Protein AF-A0A0G4M1D8-F1 (afdb_monomer_lite)

pLDDT: mean 88.9, std 5.69, range [51.88, 96.25]

Secondary structure (DSSP, 8-state):
-PPPHHHHHHHHHHHHHHHHHHHHHHHHHHHTT------HHHHHHHHHHHHHHHHHHHHHHHHHHHHS-SEEEEE-HHHHHHHHTT-HHHHHHHHHTT-SEEEEE-HHHHHHHHHHIIIIIHHHHHHHHHHHHHHHHHHT-PPTT--SHHHHHHHHHTS-S--GGG--HHHHHHHHHHHHHHHHHHHTTTHHHHHHHHHHH--SHHHHHHHHHHHHHHHHHHH-

Foldseek 3Di:
DDDDLLVVLLVLLLVLQLVLVLVLQVVVCVVVVHPRADQCLVSVLSNVCSNVQSNVLLVLLVVLCVVQPQWDWDFDPVLVVCVVVVVVVVNVVCVVVVNGTDTDGDPVSLVVSLVCCLPVVLLVSLLCCLLSSLQQCQQQPDDPPCRHRVSSVCCVVVVSRGHNVRGPSVVSVVRSVVCSVVVSVVCVVQVSVLSSCLSNPPNDSSVSSVSVSVSVSVVSNVVD

Organism: Verticillium longisporum (NCBI:txid100787)

Radius of gyration: 23.29 Å; chains: 1; bounding box: 62×37×66 Å

InterPro domains:
  IPR007248 Mpv17/PMP22 [PF04117] (168-224)
  IPR007248 Mpv17/PMP22 [PTHR11266] (7-224)

Structure (mmCIF, N/CA/C/O backbone):
data_AF-A0A0G4M1D8-F1
#
_entry.id   AF-A0A0G4M1D8-F1
#
loop_
_atom_site.group_PDB
_atom_site.id
_atom_site.type_symbol
_atom_site.label_atom_id
_atom_site.label_alt_id
_atom_site.label_comp_id
_atom_site.label_asym_id
_atom_site.label_entity_id
_atom_site.label_seq_id
_atom_site.pdbx_PDB_ins_code
_atom_site.Cartn_x
_atom_site.Cartn_y
_atom_site.Cartn_z
_atom_site.occupancy
_atom_site.B_iso_or_equiv
_atom_site.auth_seq_id
_atom_site.auth_comp_id
_atom_site.auth_asym_id
_atom_site.auth_atom_id
_atom_site.pdbx_PDB_model_num
ATOM 1 N N . MET A 1 1 ? 24.764 -6.974 8.926 1.00 51.88 1 MET A N 1
ATOM 2 C CA . MET A 1 1 ? 24.036 -7.616 7.808 1.00 51.88 1 MET A CA 1
ATOM 3 C C . MET A 1 1 ? 22.912 -6.687 7.388 1.00 51.88 1 MET A C 1
ATOM 5 O O . MET A 1 1 ? 22.208 -6.201 8.264 1.00 51.88 1 MET A O 1
ATOM 9 N N . SER A 1 2 ? 22.781 -6.375 6.099 1.00 78.19 2 SER A N 1
ATOM 10 C CA . SER A 1 2 ? 21.626 -5.629 5.587 1.00 78.19 2 SER A CA 1
ATOM 11 C C . SER A 1 2 ? 20.371 -6.504 5.659 1.00 78.19 2 SER A C 1
ATOM 13 O O . SER A 1 2 ? 20.437 -7.711 5.435 1.00 78.19 2 SER A O 1
ATOM 15 N N . LEU A 1 3 ? 19.230 -5.908 6.012 1.00 84.38 3 LEU A N 1
ATOM 16 C CA . LEU A 1 3 ? 17.946 -6.613 6.010 1.00 84.38 3 LEU A CA 1
ATOM 17 C C . LEU A 1 3 ? 17.541 -6.985 4.571 1.00 84.38 3 LEU A C 1
ATOM 19 O O . LEU A 1 3 ? 17.855 -6.228 3.647 1.00 84.38 3 LEU A O 1
ATOM 23 N N . PRO A 1 4 ? 16.794 -8.088 4.364 1.00 92.12 4 PRO A N 1
ATOM 24 C CA . PRO A 1 4 ? 16.202 -8.389 3.065 1.00 92.12 4 PRO A CA 1
ATOM 25 C C . PRO A 1 4 ? 15.335 -7.216 2.567 1.00 92.12 4 PRO A C 1
ATOM 27 O O . PRO A 1 4 ? 14.608 -6.624 3.374 1.00 92.12 4 PRO A O 1
ATOM 30 N N . PRO A 1 5 ? 15.340 -6.886 1.260 1.00 91.00 5 PRO A N 1
ATOM 31 C CA . PRO A 1 5 ? 14.607 -5.731 0.735 1.00 91.00 5 PRO A CA 1
ATOM 32 C C . PRO A 1 5 ? 13.115 -5.731 1.084 1.00 91.00 5 PRO A C 1
ATOM 34 O O . PRO A 1 5 ? 12.587 -4.702 1.494 1.00 91.00 5 PRO A O 1
ATOM 37 N N . ILE A 1 6 ? 12.454 -6.890 1.011 1.00 92.50 6 ILE A N 1
ATOM 38 C CA . ILE A 1 6 ? 11.035 -7.042 1.362 1.00 92.50 6 ILE A CA 1
ATOM 39 C C . ILE A 1 6 ? 10.749 -6.691 2.832 1.00 92.50 6 ILE A C 1
ATOM 41 O O . ILE A 1 6 ? 9.742 -6.053 3.134 1.00 92.50 6 ILE A O 1
ATOM 45 N N . VAL A 1 7 ? 11.666 -7.031 3.746 1.00 93.00 7 VAL A N 1
ATOM 46 C CA . VAL A 1 7 ? 11.557 -6.696 5.175 1.00 93.00 7 VAL A CA 1
ATOM 47 C C . VAL A 1 7 ? 11.758 -5.198 5.374 1.00 93.00 7 VAL A C 1
ATOM 49 O O . VAL A 1 7 ? 10.972 -4.564 6.072 1.00 93.00 7 VAL A O 1
ATOM 52 N N . SER A 1 8 ? 12.766 -4.610 4.722 1.00 92.19 8 SER A N 1
ATOM 53 C CA . SER A 1 8 ? 13.031 -3.170 4.814 1.00 92.19 8 SER A CA 1
ATOM 54 C C . SER A 1 8 ? 11.845 -2.339 4.319 1.00 92.19 8 SER A C 1
ATOM 56 O O . SER A 1 8 ? 11.401 -1.430 5.016 1.00 92.19 8 SER A O 1
ATOM 58 N N . VAL A 1 9 ? 11.279 -2.697 3.164 1.00 92.06 9 VAL A N 1
ATOM 59 C CA . VAL A 1 9 ? 10.102 -2.032 2.587 1.00 92.06 9 VAL A CA 1
ATOM 60 C C . VAL A 1 9 ? 8.880 -2.190 3.491 1.00 92.06 9 VAL A C 1
ATOM 62 O O . VAL A 1 9 ? 8.149 -1.227 3.697 1.00 92.06 9 VAL A O 1
ATOM 65 N N . THR A 1 10 ? 8.680 -3.370 4.083 1.00 94.44 10 THR A N 1
ATOM 66 C CA . THR A 1 10 ? 7.569 -3.599 5.020 1.00 94.44 10 THR A CA 1
ATOM 67 C C . THR A 1 10 ? 7.706 -2.734 6.272 1.00 94.44 10 THR A C 1
ATOM 69 O O . THR A 1 10 ? 6.740 -2.094 6.677 1.00 94.44 10 THR A O 1
ATOM 72 N N . LEU A 1 11 ? 8.906 -2.637 6.855 1.00 94.25 11 LEU A N 1
ATOM 73 C CA . LEU A 1 11 ? 9.159 -1.773 8.014 1.00 94.25 11 LEU A CA 1
ATOM 74 C C . LEU A 1 11 ? 8.951 -0.288 7.683 1.00 94.25 11 LEU A C 1
ATOM 76 O O . LEU A 1 11 ? 8.317 0.428 8.456 1.00 94.25 11 LEU A O 1
ATOM 80 N N . GLN A 1 12 ? 9.432 0.167 6.523 1.00 92.25 12 GLN A N 1
ATOM 81 C CA . GLN A 1 12 ? 9.184 1.531 6.042 1.00 92.25 12 GLN A CA 1
ATOM 82 C C . GLN A 1 12 ? 7.684 1.792 5.865 1.00 92.25 12 GLN A C 1
ATOM 84 O O . GLN A 1 12 ? 7.179 2.821 6.314 1.00 92.25 12 GLN A O 1
ATOM 89 N N . GLY A 1 13 ? 6.964 0.834 5.274 1.00 92.25 13 GLY A N 1
ATOM 90 C CA . GLY A 1 13 ? 5.515 0.880 5.126 1.00 92.25 13 GLY A CA 1
ATOM 91 C C . GLY A 1 13 ? 4.804 1.010 6.470 1.00 92.25 13 GLY A C 1
ATOM 92 O O . GLY A 1 13 ? 3.924 1.852 6.607 1.00 92.25 13 GLY A O 1
ATOM 93 N N . VAL A 1 14 ? 5.202 0.228 7.478 1.00 94.62 14 VAL A N 1
ATOM 94 C CA . VAL A 1 14 ? 4.620 0.281 8.831 1.00 94.62 14 VAL A CA 1
ATOM 95 C C . VAL A 1 14 ? 4.768 1.668 9.449 1.00 94.62 14 VAL A C 1
ATOM 97 O O . VAL A 1 14 ? 3.784 2.221 9.938 1.00 94.62 14 VAL A O 1
ATOM 100 N N . VAL A 1 15 ? 5.969 2.253 9.392 1.00 93.62 15 VAL A N 1
ATOM 101 C CA . VAL A 1 15 ? 6.220 3.604 9.921 1.00 93.62 15 VAL A CA 1
ATOM 102 C C . VAL A 1 15 ? 5.355 4.632 9.195 1.00 93.62 15 VAL A C 1
ATOM 104 O O . VAL A 1 15 ? 4.702 5.463 9.832 1.00 93.62 15 VAL A O 1
ATOM 107 N N . LEU A 1 16 ? 5.307 4.550 7.865 1.00 91.25 16 LEU A N 1
ATOM 108 C CA . LEU A 1 16 ? 4.528 5.462 7.038 1.00 91.25 16 LEU A CA 1
ATOM 109 C C . LEU A 1 16 ? 3.023 5.344 7.313 1.00 91.25 16 LEU A C 1
ATOM 111 O O . LEU A 1 16 ? 2.340 6.354 7.455 1.00 91.25 16 LEU A O 1
ATOM 115 N N . SER A 1 17 ? 2.517 4.119 7.439 1.00 91.12 17 SER A N 1
ATOM 116 C CA . SER A 1 17 ? 1.111 3.832 7.714 1.00 91.12 17 SER A CA 1
ATOM 117 C C . SER A 1 17 ? 0.684 4.321 9.097 1.00 91.12 17 SER A C 1
ATOM 119 O O . SER A 1 17 ? -0.332 5.006 9.218 1.00 91.12 17 SER A O 1
ATOM 121 N N . ALA A 1 18 ? 1.491 4.055 10.129 1.00 92.12 18 ALA A N 1
ATOM 122 C CA . ALA A 1 18 ? 1.234 4.541 11.481 1.00 92.12 18 ALA A CA 1
ATOM 123 C C . ALA A 1 18 ? 1.202 6.077 11.520 1.00 92.12 18 ALA A C 1
ATOM 125 O O . ALA A 1 18 ? 0.262 6.669 12.049 1.00 92.12 18 ALA A O 1
ATOM 126 N N . THR A 1 19 ? 2.184 6.722 10.884 1.00 91.31 19 THR A N 1
ATOM 127 C CA . THR A 1 19 ? 2.271 8.188 10.809 1.00 91.31 19 THR A CA 1
ATOM 128 C C . THR A 1 19 ? 1.081 8.773 10.051 1.00 91.31 19 THR A C 1
ATOM 130 O O . THR A 1 19 ? 0.449 9.717 10.516 1.00 91.31 19 THR A O 1
ATOM 133 N N . SER A 1 20 ? 0.721 8.176 8.913 1.00 88.88 20 SER A N 1
ATOM 134 C CA . SER A 1 20 ? -0.434 8.585 8.112 1.00 88.88 20 SER A CA 1
ATOM 135 C C . SER A 1 20 ? -1.741 8.485 8.888 1.00 88.88 20 SER A C 1
ATOM 137 O O . SER A 1 20 ? -2.587 9.367 8.757 1.00 88.88 20 SER A O 1
ATOM 139 N N . ASN A 1 21 ? -1.925 7.430 9.684 1.00 90.50 21 ASN A N 1
ATOM 140 C CA . ASN A 1 21 ? -3.139 7.273 10.471 1.00 90.50 21 ASN A CA 1
ATOM 141 C C . ASN A 1 21 ? -3.222 8.323 11.590 1.00 90.50 21 ASN A C 1
ATOM 143 O O . ASN A 1 21 ? -4.270 8.941 11.760 1.00 90.50 21 ASN A O 1
ATOM 147 N N . LEU A 1 22 ? -2.116 8.587 12.293 1.00 91.31 22 LEU A N 1
ATOM 148 C CA . LEU A 1 22 ? -2.053 9.640 13.313 1.00 91.31 22 LEU A CA 1
ATOM 149 C C . LEU A 1 22 ? -2.349 11.026 12.721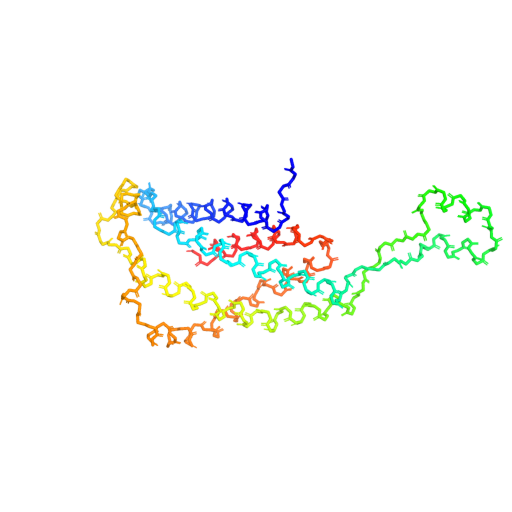 1.00 91.31 22 LEU A C 1
ATOM 151 O O . LEU A 1 22 ? -3.110 11.794 13.308 1.00 91.31 22 LEU A O 1
ATOM 155 N N . LEU A 1 23 ? -1.810 11.326 11.535 1.00 89.88 23 LEU A N 1
ATOM 156 C CA . LEU A 1 23 ? -2.115 12.562 10.811 1.00 89.88 23 LEU A CA 1
ATOM 157 C C . LEU A 1 23 ? -3.598 12.651 10.432 1.00 89.88 23 LEU A C 1
ATOM 159 O O . LEU A 1 23 ? -4.205 13.702 10.617 1.00 89.88 23 LEU A O 1
ATOM 163 N N . ALA A 1 24 ? -4.204 11.561 9.954 1.00 87.19 24 ALA A N 1
ATOM 164 C CA . ALA A 1 24 ? -5.630 11.533 9.632 1.00 87.19 24 ALA A CA 1
ATOM 165 C C . ALA A 1 24 ? -6.506 11.790 10.874 1.00 87.19 24 ALA A C 1
ATOM 167 O O . ALA A 1 24 ? -7.458 12.570 10.807 1.00 87.19 24 ALA A O 1
ATOM 168 N N . GLN A 1 25 ? -6.156 11.209 12.027 1.00 89.31 25 GLN A N 1
ATOM 169 C CA . GLN A 1 25 ? -6.846 11.475 13.296 1.00 89.31 25 GLN A CA 1
ATOM 170 C C . GLN A 1 25 ? -6.699 12.938 13.741 1.00 89.31 25 GLN A C 1
ATOM 172 O O . GLN A 1 25 ? -7.674 13.552 14.180 1.00 89.31 25 GLN A O 1
ATOM 177 N N . ALA A 1 26 ? -5.503 13.517 13.593 1.00 89.44 26 ALA A N 1
ATOM 178 C CA . ALA A 1 26 ? -5.243 14.918 13.921 1.00 89.44 26 ALA A CA 1
ATOM 179 C C . ALA A 1 26 ? -6.044 15.872 13.025 1.00 89.44 26 ALA A C 1
ATOM 181 O O . ALA A 1 26 ? -6.699 16.784 13.527 1.00 89.44 26 ALA A O 1
ATOM 182 N N . LEU A 1 27 ? -6.057 15.624 11.712 1.00 87.00 27 LEU A N 1
ATOM 183 C CA . LEU A 1 27 ? -6.835 16.407 10.750 1.00 87.00 27 LEU A CA 1
ATOM 184 C C . LEU A 1 27 ? -8.339 16.311 11.015 1.00 87.00 27 LEU A C 1
ATOM 186 O O . LEU A 1 27 ? -9.028 17.324 10.959 1.00 87.00 27 LEU A O 1
ATOM 190 N N . THR A 1 28 ? -8.841 15.119 11.339 1.00 86.69 28 THR A N 1
ATOM 191 C CA . THR A 1 28 ? -10.257 14.923 11.686 1.00 86.69 28 THR A CA 1
ATOM 192 C C . THR A 1 28 ? -10.616 15.690 12.957 1.00 86.69 28 THR A C 1
ATOM 194 O O . THR A 1 28 ? -11.617 16.394 12.983 1.00 86.69 28 THR A O 1
ATOM 197 N N . SER A 1 29 ? -9.766 15.630 13.987 1.00 88.69 29 SER A N 1
ATOM 198 C CA . SER A 1 29 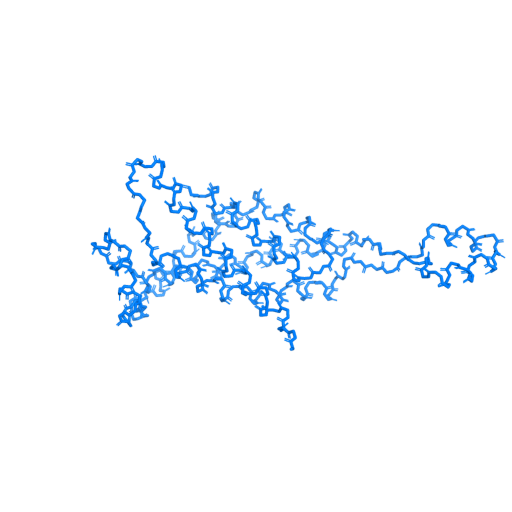? -9.982 16.368 15.242 1.00 88.69 29 SER A CA 1
ATOM 199 C C . SER A 1 29 ? -10.001 17.882 15.017 1.00 88.69 29 SER A C 1
ATOM 201 O O . SER A 1 29 ? -10.845 18.573 15.578 1.00 88.69 29 SER A O 1
ATOM 203 N N . PHE A 1 30 ? -9.112 18.380 14.150 1.00 88.38 30 PHE A N 1
ATOM 204 C CA . PHE A 1 30 ? -9.065 19.789 13.762 1.00 88.38 30 PHE A CA 1
ATOM 205 C C . PHE A 1 30 ? -10.304 20.230 12.971 1.00 88.38 30 PHE A C 1
ATOM 207 O O . PHE A 1 30 ? -10.818 21.313 13.210 1.00 88.38 30 PHE A O 1
ATOM 214 N N . ARG A 1 31 ? -10.801 19.404 12.040 1.00 88.69 31 ARG A N 1
ATOM 215 C CA . ARG A 1 31 ? -12.012 19.711 11.254 1.00 88.69 31 ARG A CA 1
ATOM 216 C C . ARG A 1 31 ? -13.291 19.689 12.094 1.00 88.69 31 ARG A C 1
ATOM 218 O O . ARG A 1 31 ? -14.209 20.446 11.801 1.00 88.69 31 ARG A O 1
ATOM 225 N N . ASP A 1 32 ? -13.344 18.822 13.100 1.00 90.06 32 ASP A N 1
ATOM 226 C CA . ASP A 1 32 ? -14.517 18.613 13.953 1.00 90.06 32 ASP A CA 1
ATOM 227 C C . ASP A 1 32 ? -14.545 19.513 15.206 1.00 90.06 32 ASP A C 1
ATOM 229 O O . ASP A 1 32 ? -15.439 19.346 16.037 1.00 90.06 32 ASP A O 1
ATOM 233 N N . ASP A 1 33 ? -13.564 20.408 15.389 1.00 87.56 33 ASP A N 1
ATOM 234 C CA . ASP A 1 33 ? -13.367 21.211 16.611 1.00 87.56 33 ASP A CA 1
ATOM 235 C C . ASP A 1 33 ? -13.360 20.366 17.905 1.00 87.56 33 ASP A C 1
ATOM 237 O O . ASP A 1 33 ? -13.834 20.776 18.969 1.00 87.56 33 ASP A O 1
ATOM 241 N N . LYS A 1 34 ? -12.811 19.147 17.829 1.00 87.19 34 LYS A N 1
ATOM 242 C CA . LYS A 1 34 ? -12.713 18.215 18.963 1.00 87.19 34 LYS A CA 1
ATOM 243 C C . LYS A 1 34 ? -11.289 18.168 19.518 1.00 87.19 34 LYS A C 1
ATOM 245 O O . LYS A 1 34 ? -10.326 18.302 18.760 1.00 87.19 34 LYS A O 1
ATOM 250 N N . PRO A 1 35 ? -11.119 17.899 20.827 1.00 85.88 35 PRO A N 1
ATOM 251 C CA . PRO A 1 35 ? -9.804 17.625 21.389 1.00 85.88 35 PRO A CA 1
ATOM 252 C C . PRO A 1 35 ? -9.128 16.472 20.646 1.00 85.88 35 PRO A C 1
ATOM 254 O O . PRO A 1 35 ? -9.733 15.417 20.444 1.00 85.88 35 PRO A O 1
ATOM 257 N N . PHE A 1 36 ? -7.867 16.663 20.261 1.00 88.25 36 PHE A N 1
ATOM 258 C CA . PHE A 1 36 ? -7.088 15.599 19.641 1.00 88.25 36 PHE A CA 1
ATOM 259 C C . PHE A 1 36 ? -6.806 14.495 20.663 1.00 88.25 36 PHE A C 1
ATOM 261 O O . PHE A 1 36 ? -6.019 14.672 21.595 1.00 88.25 36 PHE A O 1
ATOM 268 N N . VAL A 1 37 ? -7.450 13.347 20.468 1.00 88.50 37 VAL A N 1
ATOM 269 C CA . VAL A 1 37 ? -7.263 12.144 21.277 1.00 88.50 37 VAL A CA 1
ATOM 270 C C . VAL A 1 37 ? -6.827 11.014 20.360 1.00 88.50 37 VAL A C 1
ATOM 272 O O . VAL A 1 37 ? -7.543 10.649 19.431 1.00 88.50 37 VAL A O 1
ATOM 275 N N . VAL A 1 38 ? -5.652 10.449 20.637 1.00 90.62 38 VAL A N 1
ATOM 276 C CA . VAL A 1 38 ? -5.125 9.323 19.864 1.00 90.62 38 VAL A CA 1
ATOM 277 C C . VAL A 1 38 ? -5.919 8.060 20.178 1.00 90.62 38 VAL A C 1
ATOM 279 O O . VAL A 1 38 ? -5.940 7.586 21.317 1.00 90.62 38 VAL A O 1
ATOM 282 N N . ASP A 1 39 ? -6.507 7.478 19.141 1.00 90.25 39 ASP A N 1
ATOM 283 C CA . ASP A 1 39 ? -7.045 6.130 19.170 1.00 90.25 39 ASP A CA 1
ATOM 284 C C . ASP A 1 39 ? -6.035 5.159 18.551 1.00 90.25 39 ASP A C 1
ATOM 286 O O . ASP A 1 39 ? -5.761 5.182 17.348 1.00 90.25 39 ASP A O 1
ATOM 290 N N . TRP A 1 40 ? -5.470 4.283 19.381 1.00 91.88 40 TRP A N 1
ATOM 291 C CA . TRP A 1 40 ? -4.495 3.294 18.933 1.00 91.88 40 TRP A CA 1
ATOM 292 C C . TRP A 1 40 ? -5.122 2.135 18.156 1.00 91.88 40 TRP A C 1
ATOM 294 O O . TRP A 1 40 ? -4.411 1.452 17.419 1.00 91.88 40 TRP A O 1
ATOM 304 N N . VAL A 1 41 ? -6.435 1.904 18.275 1.00 90.38 41 VAL A N 1
ATOM 305 C CA . VAL A 1 41 ? -7.118 0.805 17.573 1.00 90.38 41 VAL A CA 1
ATOM 306 C C . VAL A 1 41 ? -6.975 0.924 16.051 1.00 90.38 41 VAL A C 1
ATOM 308 O O . VAL A 1 41 ? -6.459 -0.019 15.444 1.00 90.38 41 VAL A O 1
ATOM 311 N N . PRO A 1 42 ? -7.356 2.044 15.401 1.00 88.88 42 PRO A N 1
ATOM 312 C CA . PRO A 1 42 ? -7.139 2.210 13.968 1.00 88.88 42 PRO A CA 1
ATOM 313 C C . PRO A 1 42 ? -5.648 2.201 13.608 1.00 88.88 42 PRO A C 1
ATOM 315 O O . PRO A 1 42 ? -5.291 1.597 12.601 1.00 88.88 42 PRO A O 1
ATOM 318 N N . VAL A 1 43 ? -4.757 2.764 14.435 1.00 91.75 43 VAL A N 1
ATOM 319 C CA . VAL A 1 43 ? -3.302 2.718 14.179 1.00 91.75 43 VAL A CA 1
ATOM 320 C C . VAL A 1 43 ? -2.822 1.271 14.052 1.00 91.75 43 VAL A C 1
ATOM 322 O O . VAL A 1 43 ? -2.180 0.919 13.063 1.00 91.75 43 VAL A O 1
ATOM 325 N N . VAL A 1 44 ? -3.186 0.404 15.001 1.00 92.31 44 VAL A N 1
ATOM 326 C CA . VAL A 1 44 ? -2.829 -1.019 14.952 1.00 92.31 44 VAL A CA 1
ATOM 327 C C . VAL A 1 44 ? -3.486 -1.722 13.766 1.00 92.31 44 VAL A C 1
ATOM 329 O O . VAL A 1 44 ? -2.810 -2.490 13.087 1.00 92.31 44 VAL A O 1
ATOM 332 N N . GLN A 1 45 ? -4.752 -1.434 13.448 1.00 90.38 45 GLN A N 1
ATOM 333 C CA . GLN A 1 45 ? -5.411 -2.014 12.269 1.00 90.38 45 GLN A CA 1
ATOM 334 C C . GLN A 1 45 ? -4.645 -1.709 10.972 1.00 90.38 45 GLN A C 1
ATOM 336 O O . GLN A 1 45 ? -4.409 -2.607 10.163 1.00 90.38 45 GLN A O 1
ATOM 341 N N . PHE A 1 46 ? -4.218 -0.458 10.793 1.00 88.81 46 PHE A N 1
ATOM 342 C CA . PHE A 1 46 ? -3.440 -0.023 9.633 1.00 88.81 46 PHE A CA 1
ATOM 343 C C . PHE A 1 46 ? -2.028 -0.630 9.606 1.00 88.81 46 PHE A C 1
ATOM 345 O O . PHE A 1 46 ? -1.546 -1.007 8.534 1.00 88.81 46 PHE A O 1
ATOM 352 N N . ILE A 1 47 ? -1.386 -0.807 10.767 1.00 93.44 47 ILE A N 1
ATOM 353 C CA . ILE A 1 47 ? -0.101 -1.513 10.876 1.00 93.44 47 ILE A CA 1
ATOM 354 C C . ILE A 1 47 ? -0.249 -2.980 10.460 1.00 93.44 47 ILE A C 1
ATOM 356 O O . ILE A 1 47 ? 0.519 -3.443 9.617 1.00 93.44 47 ILE A O 1
ATOM 360 N N . ILE A 1 48 ? -1.241 -3.702 10.996 1.00 93.75 48 ILE A N 1
ATOM 361 C CA . ILE A 1 48 ? -1.490 -5.111 10.646 1.00 93.75 48 ILE A CA 1
ATOM 362 C C . ILE A 1 48 ? -1.767 -5.224 9.144 1.00 93.75 48 ILE A C 1
ATOM 364 O O . ILE A 1 48 ? -1.146 -6.047 8.471 1.00 93.75 48 ILE A O 1
ATOM 368 N N . TRP A 1 49 ? -2.640 -4.366 8.600 1.00 90.62 49 TRP A N 1
ATOM 369 C CA . TRP A 1 49 ? -2.889 -4.308 7.160 1.00 90.62 49 TRP A CA 1
ATOM 370 C C . TRP A 1 49 ? -1.592 -4.126 6.373 1.00 90.62 49 TRP A C 1
ATOM 372 O O . TRP A 1 49 ? -1.335 -4.869 5.434 1.00 90.62 49 TRP A O 1
ATOM 382 N N . THR A 1 50 ? -0.740 -3.187 6.775 1.00 92.12 50 THR A N 1
ATOM 383 C CA . THR A 1 50 ? 0.504 -2.892 6.058 1.00 92.12 50 THR A CA 1
ATOM 384 C C . THR A 1 50 ? 1.489 -4.057 6.096 1.00 92.12 50 THR A C 1
ATOM 386 O O . THR A 1 50 ? 2.095 -4.370 5.071 1.00 92.12 50 THR A O 1
ATOM 389 N N . ILE A 1 51 ? 1.617 -4.745 7.233 1.00 94.81 51 ILE A N 1
ATOM 390 C CA . ILE A 1 51 ? 2.457 -5.945 7.366 1.00 94.81 51 ILE A CA 1
ATOM 391 C C . ILE A 1 51 ? 1.966 -7.063 6.442 1.00 94.81 51 ILE A C 1
ATOM 393 O O . ILE A 1 51 ? 2.778 -7.729 5.807 1.00 94.81 51 ILE A O 1
ATOM 397 N N . VAL A 1 52 ? 0.650 -7.259 6.343 1.00 93.38 52 VAL A N 1
ATOM 398 C CA . VAL A 1 52 ? 0.053 -8.315 5.510 1.00 93.38 52 VAL A CA 1
ATOM 399 C C . VAL A 1 52 ? 0.088 -7.954 4.024 1.00 93.38 52 VAL A C 1
ATOM 401 O O . VAL A 1 52 ? 0.333 -8.816 3.185 1.00 93.38 52 VAL A O 1
ATOM 404 N N . ASN A 1 53 ? -0.140 -6.687 3.686 1.00 91.12 53 ASN A N 1
ATOM 405 C CA . ASN A 1 53 ? -0.338 -6.231 2.314 1.00 91.12 53 ASN A CA 1
ATOM 406 C C . ASN A 1 53 ? 0.962 -5.902 1.570 1.00 91.12 53 ASN A C 1
ATOM 408 O O . ASN A 1 53 ? 1.042 -6.076 0.352 1.00 91.12 53 ASN A O 1
ATOM 412 N N . THR A 1 54 ? 1.982 -5.406 2.274 1.00 92.19 54 THR A N 1
ATOM 413 C CA . THR A 1 54 ? 3.231 -4.969 1.633 1.00 92.19 54 THR A CA 1
ATOM 414 C C . THR A 1 54 ? 3.990 -6.123 0.966 1.00 92.19 54 THR A C 1
ATOM 416 O O . THR A 1 54 ? 4.397 -5.954 -0.184 1.00 92.19 54 THR A O 1
ATOM 419 N N . PRO A 1 55 ? 4.152 -7.309 1.590 1.00 93.88 55 PRO A N 1
ATOM 420 C CA . PRO A 1 55 ? 4.894 -8.403 0.968 1.00 93.88 55 PRO A CA 1
ATOM 421 C C . PRO A 1 55 ? 4.258 -8.924 -0.336 1.00 93.88 55 PRO A C 1
ATOM 423 O O . PRO A 1 55 ? 4.978 -9.003 -1.331 1.00 93.88 55 PRO A O 1
ATOM 426 N N . PRO A 1 56 ? 2.939 -9.213 -0.416 1.00 93.00 56 PRO A N 1
ATOM 427 C CA . PRO A 1 56 ? 2.303 -9.598 -1.678 1.00 93.00 56 PRO A CA 1
ATOM 428 C C . PRO A 1 56 ? 2.429 -8.532 -2.771 1.00 93.00 56 PRO A C 1
ATOM 430 O O . PRO A 1 56 ? 2.712 -8.873 -3.917 1.00 93.00 56 PRO A O 1
ATOM 433 N N . ASN A 1 57 ? 2.284 -7.246 -2.428 1.00 92.31 57 ASN A N 1
ATOM 434 C CA . ASN A 1 57 ? 2.469 -6.156 -3.391 1.00 92.31 57 ASN A CA 1
ATOM 435 C C . ASN A 1 57 ? 3.913 -6.073 -3.895 1.00 92.31 57 ASN A C 1
ATOM 437 O O . ASN A 1 57 ? 4.138 -5.903 -5.092 1.00 92.31 57 ASN A O 1
ATOM 441 N N . TYR A 1 58 ? 4.897 -6.252 -3.012 1.00 93.25 58 TYR A N 1
ATOM 442 C CA . TYR A 1 58 ? 6.302 -6.315 -3.402 1.00 93.25 58 TYR A CA 1
ATOM 443 C C . TYR A 1 58 ? 6.559 -7.463 -4.384 1.00 93.25 58 TYR A C 1
ATOM 445 O O . TYR A 1 58 ? 7.164 -7.244 -5.431 1.00 93.25 58 TYR A O 1
ATOM 453 N N . LEU A 1 59 ? 6.059 -8.665 -4.078 1.00 94.44 59 LEU A N 1
ATOM 454 C CA . LEU A 1 59 ? 6.209 -9.842 -4.937 1.00 94.44 59 LEU A CA 1
ATOM 455 C C . LEU A 1 59 ? 5.505 -9.669 -6.286 1.00 94.44 59 LEU A C 1
ATOM 457 O O . LEU A 1 59 ? 6.048 -10.066 -7.311 1.00 94.44 59 LEU A O 1
ATOM 461 N N . TRP A 1 60 ? 4.330 -9.037 -6.311 1.00 94.62 60 TRP A N 1
ATOM 462 C CA . TRP A 1 60 ? 3.635 -8.700 -7.553 1.00 94.62 60 TRP A CA 1
ATOM 463 C C . TRP A 1 60 ? 4.452 -7.732 -8.418 1.00 94.62 60 TRP A C 1
ATOM 465 O O . TRP A 1 60 ? 4.624 -7.951 -9.615 1.00 94.62 60 TRP A O 1
ATOM 475 N N . GLN A 1 61 ? 5.019 -6.688 -7.812 1.00 93.44 61 GLN A N 1
ATOM 476 C CA . GLN A 1 61 ? 5.866 -5.718 -8.509 1.00 93.44 61 GLN A CA 1
ATOM 477 C C . GLN A 1 61 ? 7.164 -6.351 -9.035 1.00 93.44 61 GLN A C 1
ATOM 479 O O . GLN A 1 61 ? 7.606 -6.013 -10.134 1.00 93.44 61 GLN A O 1
ATOM 484 N N . ASP A 1 62 ? 7.755 -7.274 -8.275 1.00 93.25 62 ASP A N 1
ATOM 485 C CA . ASP A 1 62 ? 8.939 -8.037 -8.678 1.00 93.25 62 ASP A CA 1
ATOM 486 C C . ASP A 1 62 ? 8.629 -9.016 -9.822 1.00 93.25 62 ASP A C 1
ATOM 488 O O . ASP A 1 62 ? 9.352 -9.076 -10.819 1.00 93.25 62 ASP A O 1
ATOM 492 N N . PHE A 1 63 ? 7.489 -9.706 -9.753 1.00 95.38 63 PHE A N 1
ATOM 493 C CA . PHE A 1 63 ? 6.985 -10.552 -10.835 1.00 95.38 63 PHE A CA 1
ATOM 494 C C . PHE A 1 63 ? 6.759 -9.759 -12.130 1.00 95.38 63 PHE A C 1
ATOM 496 O O . PHE A 1 63 ? 7.187 -10.180 -13.208 1.00 95.38 63 PHE A O 1
ATOM 503 N N . LEU A 1 64 ? 6.119 -8.589 -12.041 1.00 93.88 64 LEU A N 1
ATOM 504 C CA . LEU A 1 64 ? 5.915 -7.724 -13.200 1.00 93.88 64 LEU A CA 1
ATOM 505 C C . LEU A 1 64 ? 7.252 -7.285 -13.798 1.00 93.88 64 LEU A C 1
ATOM 507 O O . LEU A 1 64 ? 7.428 -7.368 -15.013 1.00 93.88 64 LEU A O 1
ATOM 511 N N . GLU A 1 65 ? 8.196 -6.834 -12.968 1.00 92.81 65 GLU A N 1
ATOM 512 C CA . GLU A 1 65 ? 9.490 -6.352 -13.453 1.00 92.81 65 GLU A CA 1
ATOM 513 C C . GLU A 1 65 ? 10.348 -7.459 -14.067 1.00 92.81 65 GLU A C 1
ATOM 515 O O . GLU A 1 65 ? 10.961 -7.228 -15.106 1.00 92.81 65 GLU A O 1
ATOM 520 N N . SER A 1 66 ? 10.351 -8.655 -13.479 1.00 91.88 66 SER A N 1
ATOM 521 C CA . SER A 1 66 ? 11.078 -9.811 -14.015 1.00 91.88 66 SER A CA 1
ATOM 522 C C . SER A 1 66 ? 10.475 -10.332 -15.322 1.00 91.88 66 SER A C 1
ATOM 524 O O . SER A 1 66 ? 11.217 -10.681 -16.239 1.00 91.88 66 SER A O 1
ATOM 526 N N . THR A 1 67 ? 9.144 -10.331 -15.451 1.00 93.69 67 THR A N 1
ATOM 527 C CA . THR A 1 67 ? 8.449 -10.815 -16.658 1.00 93.69 67 THR A CA 1
ATOM 528 C C . THR A 1 67 ? 8.520 -9.811 -17.808 1.00 93.69 67 THR A C 1
ATOM 530 O O . THR A 1 67 ? 8.683 -10.184 -18.969 1.00 93.69 67 THR A O 1
ATOM 533 N N . PHE A 1 68 ? 8.414 -8.520 -17.501 1.00 92.69 68 PHE A N 1
ATOM 534 C CA . PHE A 1 68 ? 8.386 -7.455 -18.498 1.00 92.69 68 PHE A CA 1
ATOM 535 C C . PHE A 1 68 ? 9.380 -6.352 -18.124 1.00 92.69 68 PHE A C 1
ATOM 537 O O . PHE A 1 68 ? 8.942 -5.290 -17.707 1.00 92.69 68 PHE A O 1
ATOM 544 N N . PRO A 1 69 ? 10.701 -6.510 -18.278 1.00 90.44 69 PRO A N 1
ATOM 545 C CA . PRO A 1 69 ? 11.666 -5.499 -17.836 1.00 90.44 69 PRO A CA 1
ATOM 546 C C . PRO A 1 69 ? 11.377 -4.105 -18.411 1.00 90.44 69 PRO A C 1
ATOM 548 O O . PRO A 1 69 ? 11.135 -3.965 -19.616 1.00 90.44 69 PRO A O 1
ATOM 551 N N . ALA A 1 70 ? 11.353 -3.075 -17.552 1.00 86.88 70 ALA A N 1
ATOM 552 C CA . ALA A 1 70 ? 11.107 -1.692 -17.984 1.00 86.88 70 ALA A CA 1
ATOM 553 C C . ALA A 1 70 ? 12.289 -1.157 -18.790 1.00 86.88 70 ALA A C 1
ATOM 555 O O . ALA A 1 70 ? 12.094 -0.418 -19.749 1.00 86.88 70 ALA A O 1
ATOM 556 N N . TYR A 1 71 ? 13.509 -1.537 -18.418 1.00 86.81 71 TYR A N 1
ATOM 557 C CA . TYR A 1 71 ? 14.729 -1.050 -19.044 1.00 86.81 71 TYR A CA 1
ATOM 558 C C . TYR A 1 71 ? 15.500 -2.184 -19.706 1.00 86.81 71 TYR A C 1
ATOM 560 O O . TYR A 1 71 ? 15.561 -3.298 -19.192 1.00 86.81 71 TYR A O 1
ATOM 568 N N . HIS A 1 72 ? 16.117 -1.869 -20.838 1.00 84.62 72 HIS A N 1
ATOM 569 C CA . HIS A 1 72 ? 17.089 -2.719 -21.516 1.00 84.62 72 HIS A CA 1
ATOM 570 C C . HIS A 1 72 ? 18.336 -1.893 -21.835 1.00 84.62 72 HIS A C 1
ATOM 572 O O . HIS A 1 72 ? 18.255 -0.669 -21.972 1.00 84.62 72 HIS A O 1
ATOM 578 N N . ALA A 1 73 ? 19.488 -2.553 -21.930 1.00 85.00 73 ALA A N 1
ATOM 579 C CA . ALA A 1 73 ? 20.707 -1.907 -22.394 1.00 85.00 73 ALA A CA 1
ATOM 580 C C . ALA A 1 73 ? 20.589 -1.651 -23.902 1.00 85.00 73 ALA A C 1
ATOM 582 O O . ALA A 1 73 ? 20.402 -2.590 -24.676 1.00 85.00 73 ALA A O 1
ATOM 583 N N . ALA A 1 74 ? 20.677 -0.388 -24.307 1.00 82.44 74 ALA A N 1
ATOM 584 C CA . ALA A 1 74 ? 20.717 0.021 -25.705 1.00 82.44 74 ALA A CA 1
ATOM 585 C C . ALA A 1 74 ? 22.021 0.786 -25.974 1.00 82.44 74 ALA A C 1
ATOM 587 O O . ALA A 1 74 ? 22.481 1.499 -25.082 1.00 82.44 74 ALA A O 1
ATOM 588 N N . PRO A 1 75 ? 22.632 0.664 -27.164 1.00 83.75 75 PRO A N 1
ATOM 589 C CA . PRO A 1 75 ? 23.797 1.467 -27.521 1.00 83.75 75 PRO A CA 1
ATOM 590 C C . PRO A 1 75 ? 23.494 2.965 -27.418 1.00 83.75 75 PRO A C 1
ATOM 592 O O . PRO A 1 75 ? 22.428 3.407 -27.851 1.00 83.75 75 PRO A O 1
ATOM 595 N N . THR A 1 76 ? 24.428 3.745 -26.873 1.00 84.94 76 THR A N 1
ATOM 596 C CA . THR A 1 76 ? 24.296 5.208 -26.837 1.00 84.94 76 THR A CA 1
ATOM 597 C C . THR A 1 76 ? 24.370 5.784 -28.249 1.00 84.94 76 THR A C 1
ATOM 599 O O . THR A 1 76 ? 25.096 5.265 -29.098 1.00 84.94 76 THR A O 1
ATOM 602 N N . THR A 1 77 ? 23.677 6.897 -28.511 1.00 82.88 77 THR A N 1
ATOM 603 C CA . THR A 1 77 ? 23.733 7.581 -29.820 1.00 82.88 77 THR A CA 1
ATOM 604 C C . THR A 1 77 ? 25.174 7.877 -30.244 1.00 82.88 77 THR A C 1
ATOM 606 O O . THR A 1 77 ? 25.548 7.622 -31.384 1.00 82.88 77 THR A O 1
ATOM 609 N N . ALA A 1 78 ? 26.021 8.302 -29.300 1.00 80.75 78 ALA A N 1
ATOM 610 C CA . ALA A 1 78 ? 27.442 8.535 -29.542 1.00 80.75 78 ALA A CA 1
ATOM 611 C C . ALA A 1 78 ? 28.213 7.251 -29.906 1.00 8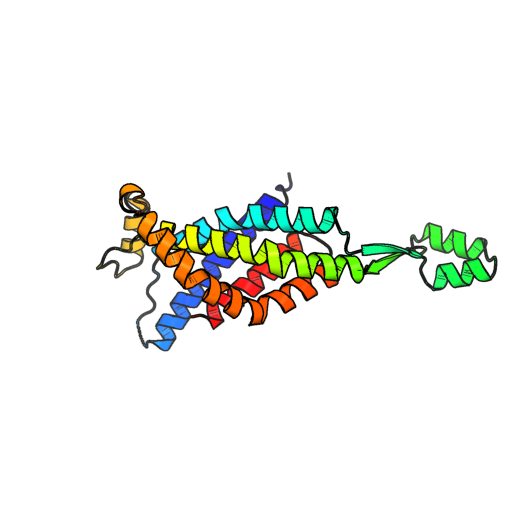0.75 78 ALA A C 1
ATOM 613 O O . ALA A 1 78 ? 29.120 7.303 -30.733 1.00 80.75 78 ALA A O 1
ATOM 614 N N . ALA A 1 79 ? 27.878 6.100 -29.313 1.00 81.12 79 ALA A N 1
ATOM 615 C CA . ALA A 1 79 ? 28.482 4.821 -29.685 1.00 81.12 79 ALA A CA 1
ATOM 616 C C . ALA A 1 79 ? 28.037 4.372 -31.086 1.00 81.12 79 ALA A C 1
ATOM 618 O O . ALA A 1 79 ? 28.866 3.912 -31.866 1.00 81.12 79 ALA A O 1
ATOM 619 N N . VAL A 1 80 ? 26.761 4.566 -31.439 1.00 84.12 80 VAL A N 1
ATOM 620 C CA . VAL A 1 80 ? 26.235 4.264 -32.782 1.00 84.12 80 VAL A CA 1
ATOM 621 C C . VAL A 1 80 ? 26.891 5.147 -33.846 1.00 84.12 80 VAL A C 1
ATOM 623 O O . VAL A 1 80 ? 27.308 4.643 -34.885 1.00 84.12 80 VAL A O 1
ATOM 626 N N . GLU A 1 81 ? 27.040 6.447 -33.583 1.00 84.62 81 GLU A N 1
ATOM 627 C CA . GLU A 1 81 ? 27.709 7.383 -34.496 1.00 84.62 81 GLU A CA 1
ATOM 628 C C . GLU A 1 81 ? 29.187 7.040 -34.711 1.00 84.62 81 GLU A C 1
ATOM 630 O O . GLU A 1 81 ? 29.672 7.089 -35.841 1.00 84.62 81 GLU A O 1
ATOM 635 N N . LYS A 1 82 ? 29.906 6.674 -33.644 1.00 84.62 82 LYS A N 1
ATOM 636 C CA . LYS A 1 82 ? 31.316 6.261 -33.727 1.00 84.62 82 LYS A CA 1
ATOM 637 C C . LYS A 1 82 ? 31.485 4.941 -34.474 1.00 84.62 82 LYS A C 1
ATOM 639 O O . LYS A 1 82 ? 32.362 4.840 -35.327 1.00 84.62 82 LYS A O 1
ATOM 644 N N . ALA A 1 83 ? 30.605 3.970 -34.223 1.00 83.19 83 ALA A N 1
ATOM 645 C CA . ALA A 1 83 ? 30.580 2.709 -34.959 1.00 83.19 83 ALA A CA 1
ATOM 646 C C . ALA A 1 83 ? 30.283 2.917 -36.451 1.00 83.19 83 ALA A C 1
ATOM 648 O O . ALA A 1 83 ? 30.931 2.308 -37.296 1.00 83.19 83 ALA A O 1
ATOM 649 N N . ALA A 1 84 ? 29.371 3.834 -36.791 1.00 86.19 84 ALA A N 1
ATOM 650 C CA . ALA A 1 84 ? 29.071 4.185 -38.179 1.00 86.19 84 ALA A CA 1
ATOM 651 C C . ALA A 1 84 ? 30.257 4.839 -38.916 1.00 86.19 84 ALA A C 1
ATOM 653 O O . ALA A 1 84 ? 30.304 4.806 -40.143 1.00 86.19 84 ALA A O 1
ATOM 654 N N . ARG A 1 85 ? 31.211 5.427 -38.182 1.00 89.50 85 ARG A N 1
ATOM 655 C CA . ARG A 1 85 ? 32.452 6.010 -38.722 1.00 89.50 85 ARG A CA 1
ATOM 656 C C . ARG A 1 85 ? 33.651 5.055 -38.674 1.00 89.50 85 ARG A C 1
ATOM 658 O O . ARG A 1 85 ? 34.737 5.473 -39.062 1.00 89.50 85 ARG A O 1
ATOM 665 N N . SER A 1 86 ? 33.468 3.818 -38.200 1.00 86.12 86 SER A N 1
ATOM 666 C CA . SER A 1 86 ? 34.547 2.836 -37.987 1.00 86.12 86 SER A CA 1
ATOM 667 C C . SER A 1 86 ? 35.703 3.375 -37.128 1.00 86.12 86 SER A C 1
ATOM 669 O O . SER A 1 86 ? 36.870 3.090 -37.384 1.00 86.12 86 SER A O 1
ATOM 671 N N . ASP A 1 87 ? 35.384 4.194 -36.120 1.00 85.56 87 ASP A N 1
ATOM 672 C CA . ASP A 1 87 ? 36.366 4.769 -35.194 1.00 85.56 87 ASP A CA 1
ATOM 673 C C . ASP A 1 87 ? 36.551 3.857 -33.969 1.00 85.56 87 ASP A C 1
ATOM 675 O O . ASP A 1 87 ? 35.999 4.093 -32.887 1.00 85.56 87 ASP A O 1
ATOM 679 N N . ASP A 1 88 ? 37.309 2.776 -34.169 1.00 84.38 88 ASP A N 1
ATOM 680 C CA . ASP A 1 88 ? 37.526 1.725 -33.167 1.00 84.38 88 ASP A CA 1
ATOM 681 C C . ASP A 1 88 ? 38.232 2.260 -31.907 1.00 84.38 88 ASP A C 1
ATOM 683 O O . ASP A 1 88 ? 37.868 1.907 -30.785 1.00 84.38 88 ASP A O 1
ATOM 687 N N . ALA A 1 89 ? 39.154 3.218 -32.056 1.00 83.19 89 ALA A N 1
ATOM 688 C CA . ALA A 1 89 ? 39.844 3.844 -30.926 1.00 83.19 89 ALA A CA 1
ATOM 689 C C . ALA A 1 89 ? 38.882 4.648 -30.026 1.00 83.19 89 ALA A C 1
ATOM 691 O O . ALA A 1 89 ? 38.989 4.627 -28.793 1.00 83.19 89 ALA A O 1
ATOM 692 N N . ALA A 1 90 ? 37.909 5.350 -30.619 1.00 78.25 90 ALA A N 1
ATOM 693 C CA . ALA A 1 90 ? 36.903 6.094 -29.866 1.00 78.25 90 ALA A CA 1
ATOM 694 C C . ALA A 1 90 ? 35.832 5.194 -29.223 1.00 78.25 90 ALA A C 1
ATOM 696 O O . ALA A 1 90 ? 35.206 5.618 -28.237 1.00 78.25 90 ALA A O 1
ATOM 697 N N . LEU A 1 91 ? 35.607 3.993 -29.769 1.00 80.00 91 LEU A N 1
ATOM 698 C CA . LEU A 1 91 ? 34.764 2.951 -29.179 1.00 80.00 91 LEU A CA 1
ATOM 699 C C . LEU A 1 91 ? 35.460 2.282 -27.992 1.00 80.00 91 LEU A C 1
ATOM 701 O O . LEU A 1 91 ? 34.848 2.203 -26.928 1.00 80.00 91 LEU A O 1
ATOM 705 N N . ASP A 1 92 ? 36.737 1.921 -28.114 1.00 83.75 92 ASP A N 1
ATOM 706 C CA . ASP A 1 92 ? 37.533 1.347 -27.020 1.00 83.75 92 ASP A CA 1
ATOM 707 C C . ASP A 1 92 ? 37.619 2.302 -25.823 1.00 83.75 92 ASP A C 1
ATOM 709 O O . ASP A 1 92 ? 37.445 1.908 -24.666 1.00 83.75 92 ASP A O 1
ATOM 713 N N . GLN A 1 93 ? 37.784 3.602 -26.084 1.00 82.88 93 GLN A N 1
ATOM 714 C CA . GLN A 1 93 ? 37.767 4.613 -25.028 1.00 82.88 93 GLN A CA 1
ATOM 715 C C . GLN A 1 93 ? 36.384 4.750 -24.363 1.00 82.88 93 GLN A C 1
ATOM 717 O O . GLN A 1 93 ? 36.294 4.963 -23.150 1.00 82.88 93 GLN A O 1
ATOM 722 N N . ALA A 1 94 ? 35.296 4.638 -25.129 1.00 78.00 94 ALA A N 1
ATOM 723 C CA . ALA A 1 94 ? 33.940 4.654 -24.581 1.00 78.00 94 ALA A CA 1
ATOM 724 C C . ALA A 1 94 ? 33.626 3.365 -23.798 1.00 78.00 94 ALA A C 1
ATOM 726 O O . ALA A 1 94 ? 32.953 3.435 -22.767 1.00 78.00 94 ALA A O 1
ATOM 727 N N . ALA A 1 95 ? 34.165 2.221 -24.229 1.00 80.88 95 ALA A N 1
ATOM 728 C CA . ALA A 1 95 ? 34.095 0.937 -23.537 1.00 80.88 95 ALA A CA 1
ATOM 729 C C . ALA A 1 95 ? 34.791 1.005 -22.176 1.00 80.88 95 ALA A C 1
ATOM 731 O O . ALA A 1 95 ? 34.183 0.684 -21.155 1.00 80.88 95 ALA A O 1
ATOM 732 N N . ALA A 1 96 ? 36.020 1.531 -22.145 1.00 80.69 96 ALA A N 1
ATOM 733 C CA . ALA A 1 96 ? 36.795 1.729 -20.922 1.00 80.69 9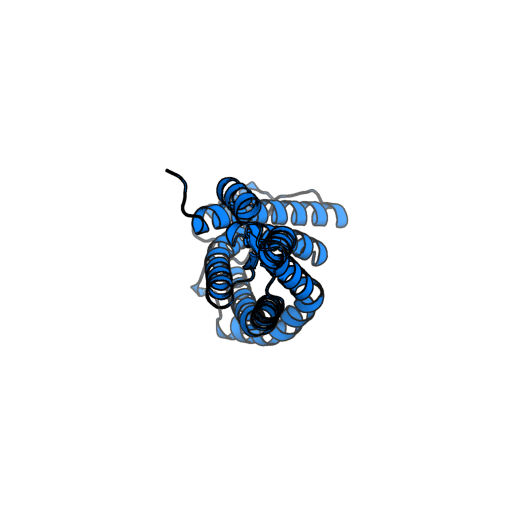6 ALA A CA 1
ATOM 734 C C . ALA A 1 96 ? 36.082 2.639 -19.904 1.00 80.69 96 ALA A C 1
ATOM 736 O O . ALA A 1 96 ? 36.279 2.508 -18.698 1.00 80.69 96 ALA A O 1
ATOM 737 N N . ARG A 1 97 ? 35.219 3.546 -20.380 1.00 82.81 97 ARG A N 1
ATOM 738 C CA . ARG A 1 97 ? 34.397 4.439 -19.546 1.00 82.81 97 ARG A CA 1
ATOM 739 C C . ARG A 1 97 ? 32.985 3.911 -19.274 1.00 82.81 97 ARG A C 1
ATOM 741 O O . ARG A 1 97 ? 32.185 4.640 -18.697 1.00 82.81 97 ARG A O 1
ATOM 748 N N . SER A 1 98 ? 32.659 2.683 -19.689 1.00 79.25 98 SER A N 1
ATOM 749 C CA . SER A 1 98 ? 31.305 2.105 -19.595 1.00 79.25 98 SER A CA 1
ATOM 750 C C . SER A 1 98 ? 30.207 2.986 -20.221 1.00 79.25 98 SER A C 1
ATOM 752 O O . SER A 1 98 ? 29.053 2.943 -19.807 1.00 79.25 98 SER A O 1
ATOM 754 N N . ALA A 1 99 ? 30.555 3.789 -21.232 1.00 78.94 99 ALA A N 1
ATOM 755 C CA . ALA A 1 99 ? 29.673 4.765 -21.882 1.00 78.94 99 ALA A CA 1
ATOM 756 C C . ALA A 1 99 ? 29.061 4.252 -23.203 1.00 78.94 99 ALA A C 1
ATOM 758 O O . ALA A 1 99 ? 28.461 5.016 -23.963 1.00 78.94 99 ALA A O 1
ATOM 759 N N . LEU A 1 100 ? 29.239 2.963 -23.506 1.00 78.75 100 LEU A N 1
ATOM 760 C CA . LEU A 1 100 ? 28.738 2.348 -24.737 1.00 78.75 100 LEU A CA 1
ATOM 761 C C . LEU A 1 100 ? 27.230 2.113 -24.726 1.00 78.75 100 LEU A C 1
ATOM 763 O O . LEU A 1 100 ? 26.609 2.126 -25.785 1.00 78.75 100 LEU A O 1
ATOM 767 N N . VAL A 1 101 ? 26.647 1.884 -23.550 1.00 85.94 101 VAL A N 1
ATOM 768 C CA . VAL A 1 101 ? 25.238 1.517 -23.409 1.00 85.94 101 VAL A CA 1
ATOM 769 C C . VAL A 1 101 ? 24.529 2.417 -22.410 1.00 85.94 101 VAL A C 1
ATOM 771 O O . VAL A 1 101 ? 25.087 2.795 -21.383 1.00 85.94 101 VAL A O 1
ATOM 774 N N . GLU A 1 102 ? 23.274 2.732 -22.704 1.00 84.25 102 GLU A N 1
ATOM 775 C CA . GLU A 1 102 ? 22.363 3.446 -21.822 1.00 84.25 102 GLU A CA 1
ATOM 776 C C . GLU A 1 102 ? 21.109 2.609 -21.523 1.00 84.25 102 GLU A C 1
ATOM 778 O O . GLU A 1 102 ? 20.656 1.823 -22.363 1.00 84.25 102 GLU A O 1
ATOM 783 N N . PRO A 1 103 ? 20.523 2.749 -20.320 1.00 85.38 103 PRO A N 1
ATOM 784 C CA . PRO A 1 103 ? 19.262 2.103 -19.993 1.00 85.38 103 PRO A CA 1
ATOM 785 C C . PRO A 1 103 ? 18.116 2.804 -20.728 1.00 85.38 103 PRO A C 1
ATOM 787 O O . PRO A 1 103 ? 17.711 3.907 -20.356 1.00 85.38 103 PRO A O 1
ATOM 790 N N . LYS A 1 104 ? 17.546 2.141 -21.735 1.00 87.12 104 LYS A N 1
ATOM 791 C CA . LYS A 1 104 ? 16.417 2.662 -22.513 1.00 87.12 104 LYS A CA 1
ATOM 792 C C . LYS A 1 104 ? 15.100 2.044 -22.058 1.00 87.12 104 LYS A C 1
ATOM 794 O O . LYS A 1 104 ? 15.004 0.833 -21.850 1.00 87.12 104 LYS A O 1
ATOM 799 N N . LEU A 1 105 ? 14.077 2.886 -21.906 1.00 89.38 105 LEU A N 1
ATOM 800 C CA . LEU A 1 105 ? 12.742 2.452 -21.502 1.00 89.38 105 LEU A CA 1
ATOM 801 C C . LEU A 1 105 ? 12.075 1.656 -22.632 1.00 89.38 105 LEU A C 1
ATOM 803 O O . LEU A 1 105 ? 11.945 2.133 -23.760 1.00 89.38 105 LEU A O 1
ATOM 807 N N . ASN A 1 106 ? 11.605 0.454 -22.321 1.00 91.06 106 ASN A N 1
ATOM 808 C CA . ASN A 1 106 ? 10.758 -0.339 -23.195 1.00 91.06 106 ASN A CA 1
ATOM 809 C C . ASN A 1 106 ? 9.290 0.040 -22.959 1.00 91.06 106 ASN A C 1
ATOM 811 O O . ASN A 1 106 ? 8.630 -0.482 -22.062 1.00 91.06 106 ASN A O 1
ATOM 815 N N . ILE A 1 107 ? 8.777 0.945 -23.796 1.00 90.94 107 ILE A N 1
ATOM 816 C CA . ILE A 1 107 ? 7.409 1.473 -23.689 1.00 90.94 107 ILE A CA 1
ATOM 817 C C . ILE A 1 107 ? 6.369 0.347 -23.724 1.00 90.94 107 ILE A C 1
ATOM 819 O O . ILE A 1 107 ? 5.426 0.363 -22.937 1.00 90.94 107 ILE A O 1
ATOM 823 N N . ARG A 1 108 ? 6.551 -0.664 -24.585 1.00 91.44 108 ARG A N 1
ATOM 824 C CA . ARG A 1 108 ? 5.612 -1.788 -24.702 1.00 91.44 108 ARG A CA 1
ATOM 825 C C . ARG A 1 108 ? 5.528 -2.579 -23.399 1.00 91.44 108 ARG A C 1
ATOM 827 O O . ARG A 1 108 ? 4.424 -2.859 -22.935 1.00 91.44 108 ARG A O 1
ATOM 834 N N . ASN A 1 109 ? 6.670 -2.914 -22.802 1.00 92.75 109 ASN A N 1
ATOM 835 C CA . ASN A 1 109 ? 6.711 -3.639 -21.531 1.00 92.75 109 ASN A CA 1
ATOM 836 C C . ASN A 1 109 ? 6.122 -2.802 -20.396 1.00 92.75 109 ASN A C 1
ATOM 838 O O . ASN A 1 109 ? 5.334 -3.313 -19.605 1.00 92.75 109 ASN A O 1
ATOM 842 N N . THR A 1 110 ? 6.459 -1.512 -20.337 1.00 92.19 110 THR A N 1
ATOM 843 C CA . THR A 1 110 ? 5.917 -0.588 -19.336 1.00 92.19 110 THR A CA 1
ATOM 844 C C . THR A 1 110 ? 4.397 -0.506 -19.426 1.00 92.19 110 THR A C 1
ATOM 846 O O . THR A 1 110 ? 3.729 -0.739 -18.425 1.00 92.19 110 THR A O 1
ATOM 849 N N . LEU A 1 111 ? 3.837 -0.290 -20.621 1.00 93.38 111 LEU A N 1
ATOM 850 C CA . LEU A 1 111 ? 2.385 -0.255 -20.817 1.00 93.38 111 LEU A CA 1
ATOM 851 C C . LEU A 1 111 ? 1.724 -1.601 -20.499 1.00 93.38 111 LEU A C 1
ATOM 853 O O . LEU A 1 111 ? 0.679 -1.623 -19.859 1.00 93.38 111 LEU A O 1
ATOM 857 N N . THR A 1 112 ? 2.339 -2.720 -20.892 1.00 92.38 112 THR A N 1
ATOM 858 C CA . THR A 1 112 ? 1.811 -4.066 -20.602 1.00 92.38 112 THR A CA 1
ATOM 859 C C . THR A 1 112 ? 1.713 -4.305 -19.095 1.00 92.38 112 THR A C 1
ATOM 861 O O . THR A 1 112 ? 0.670 -4.742 -18.612 1.00 92.38 112 THR A O 1
ATOM 864 N N . LYS A 1 113 ? 2.758 -3.949 -18.336 1.00 93.38 113 LYS A N 1
ATOM 865 C CA . LYS A 1 113 ? 2.743 -4.022 -16.868 1.00 93.38 113 LYS A CA 1
ATOM 866 C C . LYS A 1 113 ? 1.706 -3.099 -16.262 1.00 93.38 113 LYS A C 1
ATOM 868 O O . LYS A 1 113 ? 0.955 -3.544 -15.407 1.00 93.38 113 LYS A O 1
ATOM 873 N N . THR A 1 114 ? 1.637 -1.844 -16.707 1.00 93.12 114 THR A N 1
ATOM 874 C CA . THR A 1 114 ? 0.638 -0.891 -16.212 1.00 93.12 114 THR A CA 1
ATOM 875 C C . THR A 1 114 ? -0.775 -1.422 -16.434 1.00 93.12 114 THR A C 1
ATOM 877 O O . THR A 1 114 ? -1.589 -1.367 -15.521 1.00 93.12 114 THR A O 1
ATOM 880 N N . LEU A 1 115 ? -1.073 -1.984 -17.607 1.00 94.19 115 LEU A N 1
ATOM 881 C CA . LEU A 1 115 ? -2.387 -2.560 -17.893 1.00 94.19 115 LEU A CA 1
ATOM 882 C C . LEU A 1 115 ? -2.677 -3.781 -17.018 1.00 94.19 115 LEU A C 1
ATOM 884 O O . LEU A 1 115 ? -3.766 -3.873 -16.455 1.00 94.19 115 LEU A O 1
ATOM 888 N N . LEU A 1 116 ? -1.719 -4.698 -16.866 1.00 94.75 116 LEU A N 1
ATOM 889 C CA . LEU A 1 116 ? -1.888 -5.884 -16.025 1.00 94.75 116 LEU A CA 1
ATOM 890 C C . LEU A 1 116 ? -2.074 -5.513 -14.544 1.00 94.75 116 LEU A C 1
ATOM 892 O O . LEU A 1 116 ? -2.927 -6.075 -13.857 1.00 94.75 116 LEU A O 1
ATOM 896 N N . ASP A 1 117 ? -1.317 -4.524 -14.077 1.00 93.00 117 ASP A N 1
ATOM 897 C CA . ASP A 1 117 ? -1.400 -3.977 -12.727 1.00 93.00 117 ASP A CA 1
ATOM 898 C C . ASP A 1 117 ? -2.746 -3.288 -12.476 1.00 93.00 117 ASP A C 1
ATOM 900 O O . ASP A 1 117 ? -3.394 -3.564 -11.476 1.00 93.00 117 ASP A O 1
ATOM 904 N N . GLN A 1 118 ? -3.231 -2.464 -13.407 1.00 93.62 118 GLN A N 1
ATOM 905 C CA . GLN A 1 118 ? -4.507 -1.752 -13.256 1.00 93.62 118 GLN A CA 1
ATOM 906 C C . GLN A 1 118 ? -5.749 -2.617 -13.512 1.00 93.62 118 GLN A C 1
ATOM 908 O O . GLN A 1 118 ? -6.864 -2.185 -13.216 1.00 93.62 118 GLN A O 1
ATOM 913 N N . THR A 1 119 ? -5.578 -3.829 -14.044 1.00 93.19 119 THR A N 1
ATOM 914 C CA . THR A 1 119 ? -6.669 -4.786 -14.273 1.00 93.19 119 THR A CA 1
ATOM 915 C C . THR A 1 119 ? -6.638 -5.902 -13.236 1.00 93.19 119 THR A C 1
ATOM 917 O O . THR A 1 119 ? -7.305 -5.802 -12.209 1.00 93.19 119 THR A O 1
ATOM 920 N N . ALA A 1 120 ? -5.859 -6.957 -13.476 1.00 93.69 120 ALA A N 1
ATOM 921 C CA . ALA A 1 120 ? -5.779 -8.118 -12.599 1.00 93.69 120 ALA A CA 1
ATOM 922 C C . ALA A 1 120 ? -5.209 -7.747 -11.224 1.00 93.69 120 ALA A C 1
ATOM 924 O O . ALA A 1 120 ? -5.786 -8.130 -10.207 1.00 93.69 120 ALA A O 1
ATOM 925 N N . GLY A 1 121 ? -4.128 -6.960 -11.198 1.00 92.38 121 GLY A N 1
ATOM 926 C CA . GLY A 1 121 ? -3.499 -6.510 -9.955 1.00 92.38 121 GLY A CA 1
ATOM 927 C C . GLY A 1 121 ? -4.477 -5.722 -9.085 1.00 92.38 121 GLY A C 1
ATOM 928 O O . GLY A 1 121 ? -4.736 -6.096 -7.944 1.00 92.38 121 GLY A O 1
ATOM 929 N N . ALA A 1 122 ? -5.098 -4.689 -9.653 1.00 92.56 122 ALA A N 1
ATOM 930 C CA . ALA A 1 122 ? -6.069 -3.849 -8.970 1.00 92.56 122 ALA A CA 1
ATOM 931 C C . ALA A 1 122 ? -7.297 -4.646 -8.519 1.00 92.56 122 ALA A C 1
ATOM 933 O O . ALA A 1 122 ? -7.710 -4.508 -7.374 1.00 92.56 122 ALA A O 1
ATOM 934 N N . ALA A 1 123 ? -7.848 -5.524 -9.363 1.00 94.12 123 ALA A N 1
ATOM 935 C CA . ALA A 1 123 ? -9.001 -6.343 -8.999 1.00 94.12 123 ALA A CA 1
ATOM 936 C C . ALA A 1 123 ? -8.699 -7.269 -7.811 1.00 94.12 123 ALA A C 1
ATOM 938 O O . ALA A 1 123 ? -9.450 -7.289 -6.834 1.00 94.12 123 ALA A O 1
ATOM 939 N N . VAL A 1 124 ? -7.583 -8.002 -7.857 1.00 94.06 124 VAL A N 1
ATOM 940 C CA . VAL A 1 124 ? -7.180 -8.899 -6.765 1.00 94.06 124 VAL A CA 1
ATOM 941 C C . VAL A 1 124 ? -6.860 -8.098 -5.504 1.00 94.06 124 VAL A C 1
ATOM 943 O O . VAL A 1 124 ? -7.361 -8.429 -4.431 1.00 94.06 124 VAL A O 1
ATOM 946 N N . ASN A 1 125 ? -6.094 -7.012 -5.622 1.00 92.50 125 ASN A N 1
ATOM 947 C CA . ASN A 1 125 ? -5.726 -6.166 -4.490 1.00 92.50 125 ASN A CA 1
ATOM 948 C C . ASN A 1 125 ? -6.956 -5.523 -3.834 1.00 92.50 125 ASN A C 1
ATOM 950 O O . ASN A 1 125 ? -7.087 -5.566 -2.616 1.00 92.50 125 ASN A O 1
ATOM 954 N N . THR A 1 126 ? -7.896 -4.986 -4.617 1.00 92.38 126 THR A N 1
ATOM 955 C CA . THR A 1 126 ? -9.149 -4.418 -4.101 1.00 92.38 126 THR A CA 1
ATOM 956 C C . THR A 1 126 ? -9.992 -5.472 -3.393 1.00 92.38 126 THR A C 1
ATOM 958 O O . THR A 1 126 ? -10.520 -5.199 -2.315 1.00 92.38 126 THR A O 1
ATOM 961 N N . PHE A 1 127 ? -10.100 -6.679 -3.954 1.00 94.50 127 PHE A N 1
ATOM 962 C CA . PHE A 1 127 ? -10.820 -7.773 -3.308 1.00 94.50 127 PHE A CA 1
ATOM 963 C C . PHE A 1 127 ? -10.182 -8.160 -1.968 1.00 94.50 127 PHE A C 1
ATOM 965 O O . PHE A 1 127 ? -10.878 -8.214 -0.954 1.00 94.50 127 PHE A O 1
ATOM 972 N N . LEU A 1 128 ? -8.864 -8.387 -1.947 1.00 93.31 128 LEU A N 1
ATOM 973 C CA . LEU A 1 128 ? -8.129 -8.765 -0.738 1.00 93.31 128 LEU A CA 1
ATOM 974 C C . LEU A 1 128 ? -8.161 -7.658 0.317 1.00 93.31 128 LEU A C 1
ATOM 976 O O . LEU A 1 128 ? -8.398 -7.951 1.485 1.00 93.31 128 LEU A O 1
ATOM 980 N N . PHE A 1 129 ? -7.999 -6.398 -0.091 1.00 90.75 129 PHE A N 1
ATOM 981 C CA . PHE A 1 129 ? -8.141 -5.236 0.783 1.00 90.75 129 PHE A CA 1
ATOM 982 C C . PHE A 1 129 ? -9.522 -5.190 1.424 1.00 90.75 129 PHE A C 1
ATOM 984 O O . PHE A 1 129 ? -9.626 -5.117 2.646 1.00 90.75 129 PHE A O 1
ATOM 991 N N . ALA A 1 130 ? -10.587 -5.262 0.624 1.00 91.94 130 ALA A N 1
ATOM 992 C CA . ALA A 1 130 ? -11.945 -5.185 1.140 1.00 91.94 130 ALA A CA 1
ATOM 993 C C . ALA A 1 130 ? -12.254 -6.371 2.065 1.00 91.94 130 ALA A C 1
ATOM 995 O O . ALA A 1 130 ? -12.844 -6.176 3.126 1.00 91.94 130 ALA A O 1
ATOM 996 N N . LEU A 1 131 ? -11.839 -7.586 1.696 1.00 93.81 131 LEU A N 1
ATOM 997 C CA . LEU A 1 131 ? -12.028 -8.787 2.510 1.00 93.81 131 LEU A CA 1
ATOM 998 C C . LEU A 1 131 ? -11.307 -8.662 3.852 1.00 93.81 131 LEU A C 1
ATOM 1000 O O . LEU A 1 131 ? -11.909 -8.867 4.906 1.00 93.81 131 LEU A O 1
ATOM 1004 N N . PHE A 1 132 ? -10.030 -8.292 3.803 1.00 92.50 132 PHE A N 1
ATOM 1005 C CA . PHE A 1 132 ? -9.191 -8.171 4.980 1.00 92.50 132 PHE A CA 1
ATOM 1006 C C . PHE A 1 132 ? -9.655 -7.036 5.885 1.00 92.50 132 PHE A C 1
ATOM 1008 O O . PHE A 1 132 ? -9.846 -7.256 7.074 1.00 92.50 132 PHE A O 1
ATOM 1015 N N . MET A 1 133 ? -9.885 -5.836 5.349 1.00 89.12 133 MET A N 1
ATOM 1016 C CA . MET A 1 133 ? -10.275 -4.683 6.159 1.00 89.12 133 MET A CA 1
ATOM 1017 C C . MET A 1 133 ? -11.654 -4.855 6.784 1.00 89.12 133 MET A C 1
ATOM 1019 O O . MET A 1 133 ? -11.824 -4.510 7.951 1.00 89.12 133 MET A O 1
ATOM 1023 N N . ASN A 1 134 ? -12.634 -5.402 6.057 1.00 91.88 134 ASN A N 1
ATOM 1024 C CA . ASN A 1 134 ? -13.952 -5.667 6.636 1.00 91.88 134 ASN A CA 1
ATOM 1025 C C . ASN A 1 134 ? -13.885 -6.782 7.692 1.00 91.88 134 ASN A C 1
ATOM 1027 O O . ASN A 1 134 ? -14.463 -6.632 8.768 1.00 91.88 134 ASN A O 1
ATOM 1031 N N . GLY A 1 135 ? -13.116 -7.848 7.443 1.00 93.50 135 GLY A N 1
ATOM 1032 C CA . GLY A 1 135 ? -12.873 -8.899 8.435 1.00 93.50 135 GLY A CA 1
ATOM 1033 C C . GLY A 1 135 ? -12.147 -8.384 9.681 1.00 93.50 135 GLY A C 1
ATOM 1034 O O . GLY A 1 135 ? -12.571 -8.654 10.802 1.00 93.50 135 GLY A O 1
ATOM 1035 N N . LEU A 1 136 ? -11.098 -7.578 9.502 1.00 91.62 136 LEU A N 1
ATOM 1036 C CA . LEU A 1 136 ? -10.312 -7.010 10.594 1.00 91.62 136 LEU A CA 1
ATOM 1037 C C . LEU A 1 136 ? -11.131 -6.018 11.418 1.00 91.62 136 LEU A C 1
ATOM 1039 O O . LEU A 1 136 ? -11.082 -6.071 12.641 1.00 91.62 136 LEU A O 1
ATOM 1043 N N . LYS A 1 137 ? -11.928 -5.150 10.783 1.00 88.88 137 LYS A N 1
ATOM 1044 C CA . LYS A 1 137 ? -12.840 -4.237 11.492 1.00 88.88 137 LYS A CA 1
ATOM 1045 C C . LYS A 1 137 ? -13.914 -4.992 12.277 1.00 88.88 137 LYS A C 1
ATOM 1047 O O . LYS A 1 137 ? -14.261 -4.566 13.376 1.00 88.88 137 LYS A O 1
ATOM 1052 N N . ALA A 1 138 ? -14.424 -6.102 11.737 1.00 90.62 138 ALA A N 1
ATOM 1053 C CA . ALA A 1 138 ? -15.367 -6.963 12.446 1.00 90.62 138 ALA A CA 1
ATOM 1054 C C . ALA A 1 138 ? -14.713 -7.645 13.662 1.00 90.62 138 ALA A C 1
ATOM 1056 O O . ALA A 1 138 ? -15.309 -7.668 14.739 1.00 90.62 138 ALA A O 1
ATOM 1057 N N . ALA A 1 139 ? -13.477 -8.134 13.509 1.00 91.06 139 ALA A N 1
ATOM 1058 C CA . ALA A 1 139 ? -12.716 -8.779 14.579 1.00 91.06 139 ALA A CA 1
ATOM 1059 C C . ALA A 1 139 ? -12.242 -7.792 15.661 1.00 91.06 139 ALA A C 1
ATOM 1061 O O . ALA A 1 139 ? -12.239 -8.124 16.843 1.00 91.06 139 ALA A O 1
ATOM 1062 N N . MET A 1 140 ? -11.860 -6.576 15.263 1.00 90.69 140 MET A N 1
ATOM 1063 C CA . MET A 1 140 ? -11.326 -5.515 16.124 1.00 90.69 140 MET A CA 1
ATOM 1064 C C . MET A 1 140 ? -12.349 -4.403 16.365 1.00 90.69 140 MET A C 1
ATOM 1066 O O . MET A 1 140 ? -12.036 -3.212 16.253 1.00 90.69 140 MET A O 1
ATOM 1070 N N . ARG A 1 141 ? -13.602 -4.767 16.653 1.00 83.62 141 ARG A N 1
ATOM 1071 C CA . ARG A 1 141 ? -14.653 -3.770 16.867 1.00 83.62 141 ARG A CA 1
ATOM 1072 C C . ARG A 1 141 ? -14.341 -2.935 18.107 1.00 83.62 141 ARG A C 1
ATOM 1074 O O . ARG A 1 141 ? -14.389 -3.441 19.224 1.00 83.62 141 ARG A O 1
ATOM 1081 N N . ARG A 1 142 ? -14.075 -1.645 17.891 1.00 81.69 142 ARG A N 1
ATOM 1082 C CA . ARG A 1 142 ? -13.813 -0.653 18.939 1.00 81.69 142 ARG A CA 1
ATOM 1083 C C . ARG A 1 142 ? -14.972 -0.623 19.956 1.00 81.69 142 ARG A C 1
ATOM 1085 O O . ARG A 1 142 ? -16.097 -0.304 19.558 1.00 81.69 142 ARG A O 1
ATOM 1092 N N . PRO A 1 143 ? -14.735 -0.938 21.242 1.00 81.19 143 PRO A N 1
ATOM 1093 C CA . PRO A 1 143 ? -15.726 -0.760 22.301 1.00 81.19 143 PRO A CA 1
ATOM 1094 C C . PRO A 1 143 ? -16.123 0.714 22.476 1.00 81.19 143 PRO A C 1
ATOM 1096 O O . PRO A 1 143 ? -15.330 1.619 22.213 1.00 81.19 143 PRO A O 1
ATOM 1099 N N . ALA A 1 144 ? -17.350 0.963 22.937 1.00 78.75 144 ALA A N 1
ATOM 1100 C CA . ALA A 1 144 ? -17.759 2.304 23.357 1.00 78.75 144 ALA A CA 1
ATOM 1101 C C . ALA A 1 144 ? -17.002 2.715 24.638 1.00 78.75 144 ALA A C 1
ATOM 1103 O O . ALA A 1 144 ? -16.726 1.861 25.479 1.00 78.75 144 ALA A O 1
ATOM 1104 N N . GLY A 1 145 ? -16.676 4.005 24.782 1.00 76.50 145 GLY A N 1
ATOM 1105 C CA . GLY A 1 145 ? -16.004 4.549 25.975 1.00 76.50 145 GLY A CA 1
ATOM 1106 C C . GLY A 1 145 ? -14.472 4.447 25.990 1.00 76.50 145 GLY A C 1
ATOM 1107 O O . GLY A 1 145 ? -13.862 4.538 27.052 1.00 76.50 145 GLY A O 1
ATOM 1108 N N . LEU A 1 146 ? -13.826 4.237 24.835 1.00 79.75 146 LEU A N 1
ATOM 1109 C CA . LEU A 1 146 ? -12.372 4.400 24.687 1.00 79.75 146 LEU A CA 1
ATOM 1110 C C . LEU A 1 146 ? -12.025 5.881 24.467 1.00 79.75 146 LEU A C 1
ATOM 1112 O O . LEU A 1 146 ? -11.620 6.279 23.376 1.00 79.75 146 LEU A O 1
ATOM 1116 N N . ASP A 1 147 ? -12.228 6.697 25.494 1.00 82.81 147 ASP A N 1
ATOM 1117 C CA . ASP A 1 147 ? -12.150 8.161 25.397 1.00 82.81 147 ASP A CA 1
ATOM 1118 C C . ASP A 1 147 ? -10.744 8.709 25.681 1.00 82.81 147 ASP A C 1
ATOM 1120 O O . ASP A 1 147 ? -10.501 9.909 25.580 1.00 82.81 147 ASP A O 1
ATOM 1124 N N . SER A 1 148 ? -9.792 7.832 26.015 1.00 87.94 148 SER A N 1
ATOM 1125 C CA . SER A 1 148 ? -8.390 8.195 26.232 1.00 87.94 148 SER A CA 1
ATOM 1126 C C . SER A 1 148 ? -7.409 7.257 25.514 1.00 87.94 148 SER A C 1
ATOM 1128 O O . SER A 1 148 ? -7.710 6.075 25.303 1.00 87.94 148 SER A O 1
ATOM 1130 N N . PRO A 1 149 ? -6.181 7.728 25.215 1.00 90.62 149 PRO A N 1
ATOM 1131 C CA . PRO A 1 149 ? -5.155 6.894 24.588 1.00 90.62 149 PRO A CA 1
ATOM 1132 C C . PRO A 1 149 ? -4.741 5.704 25.465 1.00 90.62 149 PRO A C 1
ATOM 1134 O O . PRO A 1 149 ? -4.424 4.632 24.959 1.00 90.62 149 PRO A O 1
ATOM 1137 N N . ALA A 1 150 ? -4.769 5.863 26.792 1.00 91.31 150 ALA A N 1
ATOM 1138 C CA . ALA A 1 150 ? -4.442 4.784 27.722 1.00 91.31 150 ALA A CA 1
ATOM 1139 C C . ALA A 1 150 ? -5.467 3.643 27.652 1.00 91.31 150 ALA A C 1
ATOM 1141 O O . ALA A 1 150 ? -5.089 2.475 27.688 1.00 91.31 150 ALA A O 1
ATOM 1142 N N . GLN A 1 151 ? -6.754 3.965 27.503 1.00 90.19 151 GLN A N 1
ATOM 1143 C CA . GLN A 1 151 ? -7.811 2.961 27.383 1.00 90.19 151 GLN A CA 1
ATOM 1144 C C . GLN A 1 151 ? -7.718 2.195 26.061 1.00 90.19 151 GLN A C 1
ATOM 1146 O O . GLN A 1 151 ? -7.831 0.971 26.068 1.00 90.19 151 GLN A O 1
ATOM 1151 N N . SER A 1 152 ? -7.481 2.879 24.934 1.00 90.62 152 SER A N 1
ATOM 1152 C CA . SER A 1 152 ? -7.318 2.200 23.639 1.00 90.62 152 SER A CA 1
ATOM 1153 C C . SER A 1 152 ? -6.064 1.315 23.618 1.00 90.62 152 SER A C 1
ATOM 1155 O O . SER A 1 152 ? -6.123 0.187 23.129 1.00 90.62 152 SER A O 1
ATOM 1157 N N . ALA A 1 153 ? -4.965 1.754 24.241 1.00 91.31 153 ALA A N 1
ATOM 1158 C CA . ALA A 1 153 ? -3.765 0.935 24.426 1.00 91.31 153 ALA A CA 1
ATOM 1159 C C . ALA A 1 153 ? -4.007 -0.273 25.349 1.00 91.31 153 ALA A C 1
ATOM 1161 O O . ALA A 1 153 ? -3.604 -1.389 25.022 1.00 91.31 153 ALA A O 1
ATOM 1162 N N . ALA A 1 154 ? -4.700 -0.083 26.475 1.00 90.75 154 ALA A N 1
ATOM 1163 C CA . ALA A 1 154 ? -5.044 -1.166 27.395 1.00 90.75 154 ALA A CA 1
ATOM 1164 C C . ALA A 1 154 ? -5.965 -2.202 26.734 1.00 90.75 154 ALA A C 1
ATOM 1166 O O . ALA A 1 154 ? -5.766 -3.402 26.909 1.00 90.75 154 ALA A O 1
ATOM 1167 N N . PHE A 1 155 ? -6.927 -1.756 25.919 1.00 90.56 155 PHE A N 1
ATOM 1168 C CA . PHE A 1 155 ? -7.763 -2.645 25.117 1.00 90.56 155 PHE A CA 1
ATOM 1169 C C . PHE A 1 155 ? -6.916 -3.494 24.163 1.00 90.56 155 PHE A C 1
ATOM 1171 O O . PHE A 1 155 ? -7.070 -4.713 24.145 1.00 90.56 155 PHE A O 1
ATOM 1178 N N . LEU A 1 156 ? -5.971 -2.888 23.441 1.00 91.25 156 LEU A N 1
ATOM 1179 C CA . LEU A 1 156 ? -5.052 -3.613 22.556 1.00 91.25 156 LEU A CA 1
ATOM 1180 C C . LEU A 1 156 ? -4.173 -4.624 23.307 1.00 91.25 156 LEU A C 1
ATOM 1182 O O . LEU A 1 156 ? -3.965 -5.734 22.822 1.00 91.25 156 LEU A O 1
ATOM 1186 N N . ALA A 1 157 ? -3.701 -4.265 24.501 1.00 91.62 157 ALA A N 1
ATOM 1187 C CA . ALA A 1 157 ? -2.874 -5.128 25.343 1.00 91.62 157 ALA A CA 1
ATOM 1188 C C . ALA A 1 157 ? -3.667 -6.219 26.087 1.00 91.62 157 ALA A C 1
ATOM 1190 O O . ALA A 1 157 ? -3.073 -7.166 26.595 1.00 91.62 157 ALA A O 1
ATOM 1191 N N . SER A 1 158 ? -4.999 -6.117 26.145 1.00 89.31 158 SER A N 1
ATOM 1192 C CA . SER A 1 158 ? -5.851 -7.035 26.917 1.00 89.31 158 SER A CA 1
ATOM 1193 C C . SER A 1 158 ? -5.895 -8.470 26.381 1.00 89.31 158 SER A C 1
ATOM 1195 O O . SER A 1 158 ? -6.435 -9.352 27.042 1.00 89.31 158 SER A O 1
ATOM 1197 N N . GLY A 1 159 ? -5.404 -8.708 25.160 1.00 84.06 159 GLY A N 1
ATOM 1198 C CA . GLY A 1 159 ? -5.568 -9.980 24.449 1.00 84.06 159 GLY A CA 1
ATOM 1199 C C . GLY A 1 159 ? -6.978 -10.209 23.884 1.00 84.06 159 GLY A C 1
ATOM 1200 O O . GLY A 1 159 ? -7.163 -11.117 23.083 1.00 84.06 159 GLY A O 1
ATOM 1201 N N . ALA A 1 160 ? -7.955 -9.360 24.225 1.00 83.88 160 ALA A N 1
ATOM 1202 C CA . ALA A 1 160 ? -9.331 -9.418 23.722 1.00 83.88 160 ALA A CA 1
ATOM 1203 C C . ALA A 1 160 ? -9.583 -8.490 22.517 1.00 83.88 160 ALA A C 1
ATOM 1205 O O . ALA A 1 160 ? -10.716 -8.352 22.058 1.00 83.88 160 ALA A O 1
ATOM 1206 N N . ALA A 1 161 ? -8.539 -7.827 22.011 1.00 87.12 161 ALA A N 1
ATOM 1207 C CA . ALA A 1 161 ? -8.667 -6.838 20.946 1.00 87.12 161 ALA A CA 1
ATOM 1208 C C . ALA A 1 161 ? -9.039 -7.430 19.584 1.00 87.12 161 ALA A C 1
ATOM 1210 O O . ALA A 1 161 ? -9.593 -6.719 18.749 1.00 87.12 161 ALA A O 1
ATOM 1211 N N . ILE A 1 162 ? -8.718 -8.705 19.355 1.00 90.31 162 ILE A N 1
ATOM 1212 C CA . ILE A 1 162 ? -9.005 -9.422 18.114 1.00 90.31 162 ILE A CA 1
ATOM 1213 C C . ILE A 1 162 ? -9.873 -10.629 18.463 1.00 90.31 162 ILE A C 1
ATOM 1215 O O . ILE A 1 162 ? -9.391 -11.593 19.051 1.00 90.31 162 ILE A O 1
ATOM 1219 N N . ASP A 1 163 ? -11.144 -10.585 18.074 1.00 90.31 163 ASP A N 1
ATOM 1220 C CA . ASP A 1 163 ? -12.086 -11.686 18.269 1.00 90.31 163 ASP A CA 1
ATOM 1221 C C . ASP A 1 163 ? -12.586 -12.204 16.914 1.00 90.31 163 ASP A C 1
ATOM 1223 O O . ASP A 1 163 ? -13.534 -11.683 16.320 1.00 90.31 163 ASP A O 1
ATOM 1227 N N . TYR A 1 164 ? -11.934 -13.256 16.414 1.00 86.25 164 TYR A N 1
ATOM 1228 C CA . TYR A 1 164 ? -12.297 -13.882 15.141 1.00 86.25 164 TYR A CA 1
ATOM 1229 C C . TYR A 1 164 ? -13.643 -14.609 15.182 1.00 86.25 164 TYR A C 1
ATOM 1231 O O . TYR A 1 164 ? -14.270 -14.766 14.134 1.00 86.25 164 TYR A O 1
ATOM 1239 N N . ALA A 1 165 ? -14.119 -15.028 16.360 1.00 88.19 165 ALA A N 1
ATOM 1240 C CA . ALA A 1 165 ? -15.402 -15.720 16.479 1.00 88.19 165 ALA A CA 1
ATOM 1241 C C . ALA A 1 165 ? -16.586 -14.792 16.160 1.00 88.19 165 ALA A C 1
ATOM 1243 O O . ALA A 1 165 ? -17.670 -15.260 15.816 1.00 88.19 165 ALA A O 1
ATOM 1244 N N . ARG A 1 166 ? -16.374 -13.471 16.221 1.00 85.44 166 ARG A N 1
ATOM 1245 C CA . ARG A 1 166 ? -17.371 -12.450 15.863 1.00 85.44 166 ARG A CA 1
ATOM 1246 C C . ARG A 1 166 ? -17.462 -12.162 14.370 1.00 85.44 166 ARG A C 1
ATOM 1248 O O . ARG A 1 166 ? -18.357 -11.424 13.957 1.00 85.44 166 ARG A O 1
ATOM 1255 N N . VAL A 1 167 ? -16.541 -12.682 13.561 1.00 93.00 167 VAL A N 1
ATOM 1256 C CA . VAL A 1 167 ? -16.502 -12.374 12.132 1.00 93.00 167 VAL A CA 1
ATOM 1257 C C . VAL A 1 167 ? -17.537 -13.221 11.398 1.00 93.00 167 VAL A C 1
ATOM 1259 O O . VAL A 1 167 ? -17.323 -14.400 11.120 1.00 93.00 167 VAL A O 1
ATOM 1262 N N . ASP A 1 168 ? -18.657 -12.601 11.026 1.00 94.56 168 ASP A N 1
ATOM 1263 C CA . ASP A 1 168 ? -19.583 -13.199 10.067 1.00 94.56 168 ASP A CA 1
ATOM 1264 C C . ASP A 1 168 ? -19.022 -13.057 8.645 1.00 94.56 168 ASP A C 1
ATOM 1266 O O . ASP A 1 168 ? -19.206 -12.046 7.961 1.00 94.56 168 ASP A O 1
ATOM 1270 N N . TRP A 1 169 ? -18.346 -14.107 8.178 1.00 93.25 169 TRP A N 1
ATOM 1271 C CA . TRP A 1 169 ? -17.762 -14.155 6.839 1.00 93.25 169 TRP A CA 1
ATOM 1272 C C . TRP A 1 169 ? -18.788 -14.001 5.712 1.00 93.25 169 TRP A C 1
ATOM 1274 O O . TRP A 1 169 ? -18.437 -13.511 4.638 1.00 93.25 169 TRP A O 1
ATOM 1284 N N . ARG A 1 170 ? -20.058 -14.369 5.928 1.00 95.75 170 ARG A N 1
ATOM 1285 C CA . ARG A 1 170 ? -21.107 -14.165 4.918 1.00 95.75 170 ARG A CA 1
ATOM 1286 C C . ARG A 1 170 ? -21.449 -12.686 4.803 1.00 95.75 170 ARG A C 1
ATOM 1288 O O . ARG A 1 170 ? -21.534 -12.176 3.685 1.00 95.75 170 ARG A O 1
ATOM 1295 N N . ALA A 1 171 ? -21.582 -11.992 5.934 1.00 94.62 171 ALA A N 1
ATOM 1296 C CA . ALA A 1 171 ? -21.788 -10.547 5.959 1.00 94.62 171 ALA A CA 1
ATOM 1297 C C . ALA A 1 171 ? -20.588 -9.792 5.367 1.00 94.62 171 ALA A C 1
ATOM 1299 O O . ALA A 1 171 ? -20.782 -8.898 4.540 1.00 94.62 171 ALA A O 1
ATOM 1300 N N . VAL A 1 172 ? -19.359 -10.203 5.707 1.00 95.12 172 VAL A N 1
ATOM 1301 C CA . VAL A 1 172 ? -18.125 -9.638 5.137 1.00 95.12 172 VAL A CA 1
ATOM 1302 C C . VAL A 1 172 ? -18.107 -9.805 3.617 1.00 95.12 172 VAL A C 1
ATOM 1304 O O . VAL A 1 172 ? -17.937 -8.823 2.901 1.00 95.12 172 VAL A O 1
ATOM 1307 N N . LEU A 1 173 ? -18.350 -11.010 3.090 1.00 96.12 173 LEU A N 1
ATOM 1308 C CA . LEU A 1 173 ? -18.373 -11.241 1.639 1.00 96.12 173 LEU A CA 1
ATOM 1309 C C . LEU A 1 173 ? -19.486 -10.454 0.936 1.00 96.12 173 LEU A C 1
ATOM 1311 O O . LEU A 1 173 ? -19.280 -9.950 -0.170 1.00 96.12 173 LEU A O 1
ATOM 1315 N N . ALA A 1 174 ? -20.657 -10.319 1.562 1.00 96.25 174 ALA A N 1
ATOM 1316 C CA . ALA A 1 174 ? -21.732 -9.485 1.035 1.00 96.25 174 ALA A CA 1
ATOM 1317 C C . ALA A 1 174 ? -21.322 -8.004 0.980 1.00 96.25 174 ALA A C 1
ATOM 1319 O O . ALA A 1 174 ? -21.620 -7.324 -0.000 1.00 96.25 174 ALA A O 1
ATOM 1320 N N . GLN A 1 175 ? -20.607 -7.512 1.994 1.00 95.00 175 GLN A N 1
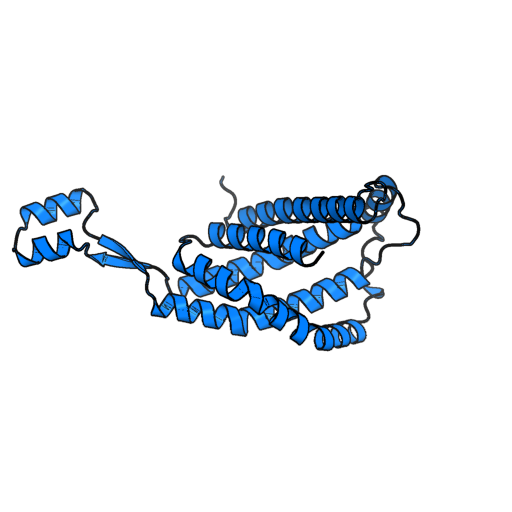ATOM 1321 C CA . GLN A 1 175 ? -20.079 -6.152 2.018 1.00 95.00 175 GLN A CA 1
ATOM 1322 C C . GLN A 1 175 ? -18.996 -5.934 0.958 1.00 95.00 175 GLN A C 1
ATOM 1324 O O . GLN A 1 175 ? -19.100 -4.982 0.189 1.00 95.00 175 GLN A O 1
ATOM 1329 N N . VAL A 1 176 ? -18.042 -6.861 0.827 1.00 95.50 176 VAL A N 1
ATOM 1330 C CA . VAL A 1 176 ? -17.013 -6.827 -0.225 1.00 95.50 176 VAL A CA 1
ATOM 1331 C C . VAL A 1 176 ? -17.649 -6.714 -1.607 1.00 95.50 176 VAL A C 1
ATOM 1333 O O . VAL A 1 176 ? -17.247 -5.863 -2.390 1.00 95.50 176 VAL A O 1
ATOM 1336 N N . ARG A 1 177 ? -18.686 -7.509 -1.905 1.00 95.62 177 ARG A N 1
ATOM 1337 C CA . ARG A 1 177 ? -19.396 -7.439 -3.197 1.00 95.62 177 ARG A CA 1
ATOM 1338 C C . ARG A 1 177 ? -20.019 -6.068 -3.464 1.00 95.62 177 ARG A C 1
ATOM 1340 O O . ARG A 1 177 ? -20.021 -5.630 -4.610 1.00 95.62 177 ARG A O 1
ATOM 1347 N N . ARG A 1 178 ? -20.541 -5.398 -2.431 1.00 95.19 178 ARG A N 1
ATOM 1348 C CA . ARG A 1 178 ? -21.126 -4.051 -2.554 1.00 95.19 178 ARG A CA 1
ATOM 1349 C C . ARG A 1 178 ? -20.063 -2.978 -2.762 1.00 95.19 178 ARG A C 1
ATOM 1351 O O . ARG A 1 178 ? -20.281 -2.048 -3.528 1.00 95.19 178 ARG A O 1
ATOM 1358 N N . GLU A 1 179 ? -18.930 -3.105 -2.082 1.00 93.44 179 GLU A N 1
ATOM 1359 C CA . GLU A 1 179 ? -17.875 -2.089 -2.068 1.00 93.44 179 GLU A CA 1
ATOM 1360 C C . GLU A 1 179 ? -16.856 -2.258 -3.197 1.00 93.44 179 GLU A C 1
ATOM 1362 O O . GLU A 1 179 ? -16.178 -1.298 -3.549 1.00 93.44 179 GLU A O 1
ATOM 1367 N N . PHE A 1 180 ? -16.765 -3.442 -3.808 1.00 94.00 180 PHE A N 1
ATOM 1368 C CA . PHE A 1 180 ? -15.753 -3.755 -4.817 1.00 94.00 180 PHE A CA 1
ATOM 1369 C C . PHE A 1 180 ? -15.736 -2.755 -5.981 1.00 94.00 180 PHE A C 1
ATOM 1371 O O . PHE A 1 180 ? -14.699 -2.160 -6.273 1.00 94.00 180 PHE A O 1
ATOM 1378 N N . VAL A 1 181 ? -16.890 -2.541 -6.627 1.00 94.44 181 VAL A N 1
ATOM 1379 C CA . VAL A 1 181 ? -17.002 -1.634 -7.782 1.00 94.44 181 VAL A CA 1
ATOM 1380 C C . VAL A 1 181 ? -16.760 -0.172 -7.375 1.00 94.44 181 VAL A C 1
ATOM 1382 O O . VAL A 1 181 ? -15.965 0.498 -8.038 1.00 94.44 181 VAL A O 1
ATOM 1385 N N . PRO A 1 182 ? -17.351 0.346 -6.280 1.00 93.75 182 PRO A N 1
ATOM 1386 C CA . PRO A 1 182 ? -17.002 1.671 -5.772 1.00 93.75 182 PRO A CA 1
AT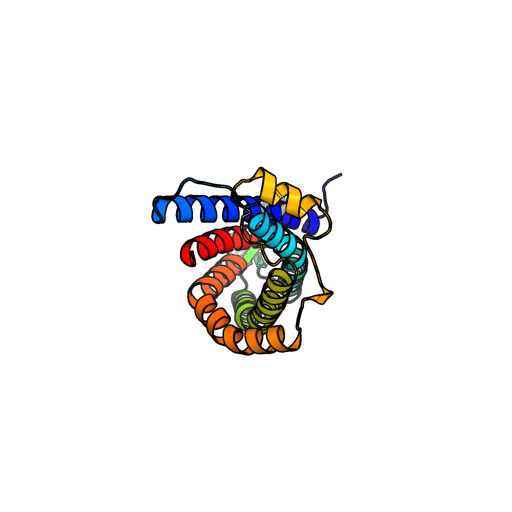OM 1387 C C . PRO A 1 182 ? -15.505 1.860 -5.479 1.00 93.75 182 PRO A C 1
ATOM 1389 O O . PRO A 1 182 ? -14.934 2.872 -5.877 1.00 93.75 182 PRO A O 1
ATOM 1392 N N . ILE A 1 183 ? -14.845 0.892 -4.833 1.00 90.88 183 ILE A N 1
ATOM 1393 C CA . ILE A 1 183 ? -13.426 1.012 -4.462 1.00 90.88 183 ILE A CA 1
ATOM 1394 C C . ILE A 1 183 ? -12.535 1.031 -5.707 1.00 90.88 183 ILE A C 1
ATOM 1396 O O . ILE A 1 183 ? -11.666 1.897 -5.818 1.00 90.88 183 ILE A O 1
ATOM 1400 N N . ILE A 1 184 ? -12.742 0.108 -6.652 1.00 91.69 184 ILE A N 1
ATOM 1401 C CA . ILE A 1 184 ? -11.888 0.029 -7.845 1.00 91.69 184 ILE A CA 1
ATOM 1402 C C . ILE A 1 184 ? -12.064 1.261 -8.744 1.00 91.69 184 ILE A C 1
ATOM 1404 O O . ILE A 1 184 ? -11.080 1.831 -9.213 1.00 91.69 184 ILE A O 1
ATOM 1408 N N . THR A 1 185 ? -13.301 1.738 -8.915 1.00 92.81 185 THR A N 1
ATOM 1409 C CA . THR A 1 185 ? -13.595 2.924 -9.736 1.00 92.81 185 THR A CA 1
ATOM 1410 C C . THR A 1 185 ? -13.085 4.214 -9.100 1.00 92.81 185 THR A C 1
ATOM 1412 O O . THR A 1 185 ? -12.565 5.075 -9.810 1.00 92.81 185 THR A O 1
ATOM 1415 N N . ALA A 1 186 ? -13.159 4.346 -7.771 1.00 90.75 186 ALA A N 1
ATOM 1416 C CA . ALA A 1 186 ? -12.498 5.437 -7.059 1.00 90.75 186 ALA A CA 1
ATOM 1417 C C . ALA A 1 186 ? -10.977 5.374 -7.259 1.00 90.75 186 ALA A C 1
ATOM 1419 O O . ALA A 1 186 ? -10.344 6.391 -7.544 1.00 90.75 186 ALA A O 1
ATOM 1420 N N . GLY A 1 187 ? -10.407 4.168 -7.192 1.00 88.12 187 GLY A N 1
ATOM 1421 C CA . GLY A 1 187 ? -8.985 3.928 -7.390 1.00 88.12 187 GLY A CA 1
ATOM 1422 C C . GLY A 1 187 ? -8.455 4.373 -8.757 1.00 88.12 187 GLY A C 1
ATOM 1423 O O . GLY A 1 187 ? -7.349 4.910 -8.838 1.00 88.12 187 GLY A O 1
ATOM 1424 N N . TRP A 1 188 ? -9.250 4.244 -9.821 1.00 90.56 188 TRP A N 1
ATOM 1425 C CA . TRP A 1 188 ? -8.861 4.681 -11.168 1.00 90.56 188 TRP A CA 1
ATOM 1426 C C . TRP A 1 188 ? -8.596 6.185 -11.304 1.00 90.56 188 TRP A C 1
ATOM 1428 O O . TRP A 1 188 ? -7.972 6.603 -12.276 1.00 90.56 188 TRP A O 1
ATOM 1438 N N . ARG A 1 189 ? -9.003 7.010 -10.332 1.00 89.81 189 ARG A N 1
ATOM 1439 C CA . ARG A 1 189 ? -8.689 8.448 -10.326 1.00 89.81 189 ARG A CA 1
ATOM 1440 C C . ARG A 1 189 ? -7.223 8.749 -10.014 1.00 89.81 189 ARG A C 1
ATOM 1442 O O . ARG A 1 189 ? -6.750 9.824 -10.364 1.00 89.81 189 ARG A O 1
ATOM 1449 N N . LEU A 1 190 ? -6.525 7.828 -9.349 1.00 90.38 190 LEU A N 1
ATOM 1450 C CA . LEU A 1 190 ? -5.159 8.039 -8.865 1.00 90.38 190 LEU A CA 1
ATOM 1451 C C . LEU A 1 190 ? -4.202 6.943 -9.341 1.00 90.38 190 LEU A C 1
ATOM 1453 O O . LEU A 1 190 ? -3.144 7.236 -9.899 1.00 90.38 190 LEU A O 1
ATOM 1457 N N . TRP A 1 191 ? -4.564 5.678 -9.128 1.00 92.19 191 TRP A N 1
ATOM 1458 C CA . TRP A 1 191 ? -3.637 4.556 -9.270 1.00 92.19 191 TRP A CA 1
ATOM 1459 C C . TRP A 1 191 ? -3.102 4.332 -10.690 1.00 92.19 191 TRP A C 1
ATOM 1461 O O . TRP A 1 191 ? -1.911 4.047 -10.790 1.00 92.19 191 TRP A O 1
ATOM 1471 N N . PRO A 1 192 ? -3.859 4.543 -11.789 1.00 93.12 192 PRO A N 1
ATOM 1472 C CA . PRO A 1 192 ? -3.305 4.397 -13.135 1.00 93.12 192 PRO A CA 1
ATOM 1473 C C . PRO A 1 192 ? -2.133 5.343 -13.401 1.00 93.12 192 PRO A C 1
ATOM 1475 O O . PRO A 1 192 ? -1.118 4.931 -13.966 1.00 93.12 192 PRO A O 1
ATOM 1478 N N . ALA A 1 193 ? -2.246 6.595 -12.949 1.00 92.12 193 ALA A N 1
ATOM 1479 C CA . ALA A 1 193 ? -1.183 7.584 -13.082 1.00 92.12 193 ALA A CA 1
ATOM 1480 C C . ALA A 1 193 ? 0.020 7.220 -12.204 1.00 92.12 193 ALA A C 1
ATOM 1482 O O . ALA A 1 193 ? 1.154 7.233 -12.684 1.00 92.12 193 ALA A O 1
ATOM 1483 N N . VAL A 1 194 ? -0.226 6.832 -10.946 1.00 92.50 194 VAL A N 1
ATOM 1484 C CA . VAL A 1 194 ? 0.829 6.393 -10.022 1.00 92.50 194 VAL A CA 1
ATOM 1485 C C . VAL A 1 194 ? 1.579 5.195 -10.596 1.00 92.50 194 VAL A C 1
ATOM 1487 O O . VAL A 1 194 ? 2.797 5.267 -10.718 1.00 92.50 194 VAL A O 1
ATOM 1490 N N . SER A 1 195 ? 0.889 4.131 -11.014 1.00 91.31 195 SER A N 1
ATOM 1491 C CA . SER A 1 195 ? 1.522 2.927 -11.565 1.00 91.31 195 SER A CA 1
ATOM 1492 C C . SER A 1 195 ? 2.303 3.214 -12.845 1.00 91.31 195 SER A C 1
ATOM 1494 O O . SER A 1 195 ? 3.417 2.716 -12.997 1.00 91.31 195 SER A O 1
ATOM 1496 N N . LEU A 1 196 ? 1.781 4.052 -13.749 1.00 92.38 196 LEU A N 1
ATOM 1497 C CA . LEU A 1 196 ? 2.509 4.440 -14.958 1.00 92.38 196 LEU A CA 1
ATOM 1498 C C . LEU A 1 196 ? 3.814 5.173 -14.623 1.00 92.38 196 LEU A C 1
ATOM 1500 O O . LEU A 1 196 ? 4.872 4.794 -15.125 1.00 92.38 196 LEU A O 1
ATOM 1504 N N . VAL A 1 197 ? 3.756 6.183 -13.750 1.00 91.56 197 VAL A N 1
ATOM 1505 C CA . VAL A 1 197 ? 4.946 6.927 -13.307 1.00 91.56 197 VAL A CA 1
ATOM 1506 C C . VAL A 1 197 ? 5.935 5.990 -12.614 1.00 91.56 197 VAL A C 1
ATOM 1508 O O . VAL A 1 197 ? 7.136 6.030 -12.889 1.00 91.56 197 VAL A O 1
ATOM 1511 N N . ASN A 1 198 ? 5.438 5.095 -11.762 1.00 91.88 198 ASN A N 1
ATOM 1512 C CA . ASN A 1 198 ? 6.272 4.174 -11.005 1.00 91.88 198 ASN A CA 1
ATOM 1513 C C . ASN A 1 198 ? 7.033 3.207 -11.925 1.00 91.88 198 ASN A C 1
ATOM 1515 O O . ASN A 1 198 ? 8.245 3.043 -11.794 1.00 91.88 198 ASN A O 1
ATOM 1519 N N . PHE A 1 199 ? 6.354 2.612 -12.909 1.00 91.19 199 PHE A N 1
ATOM 1520 C CA . PHE A 1 199 ? 6.991 1.696 -13.858 1.00 91.19 199 PHE A CA 1
ATOM 1521 C C . PHE A 1 199 ? 7.882 2.399 -14.886 1.00 91.19 199 PHE A C 1
ATOM 1523 O O . PHE A 1 199 ? 8.842 1.792 -15.361 1.00 91.19 199 PHE A O 1
ATOM 1530 N N . ALA A 1 200 ? 7.585 3.653 -15.234 1.00 89.69 200 ALA A N 1
ATOM 1531 C CA . ALA A 1 200 ? 8.344 4.401 -16.232 1.00 89.69 200 ALA A CA 1
ATOM 1532 C C . ALA A 1 200 ? 9.619 5.051 -15.678 1.00 89.69 200 ALA A C 1
ATOM 1534 O O . ALA A 1 200 ? 10.600 5.155 -16.414 1.00 89.69 200 ALA A O 1
ATOM 1535 N N . PHE A 1 201 ? 9.612 5.502 -14.419 1.00 89.62 201 PHE A N 1
ATOM 1536 C CA . PHE A 1 201 ? 10.692 6.328 -13.862 1.00 89.62 201 PHE A CA 1
ATOM 1537 C C . PHE A 1 201 ? 11.424 5.693 -12.680 1.00 89.62 201 PHE A C 1
ATOM 1539 O O . PHE A 1 201 ? 12.588 6.016 -12.435 1.00 89.62 201 PHE A O 1
ATOM 1546 N N . VAL A 1 202 ? 10.787 4.777 -11.946 1.00 88.81 202 VAL A N 1
ATOM 1547 C CA . VAL A 1 202 ? 11.396 4.169 -10.760 1.00 88.81 202 VAL A CA 1
ATOM 1548 C C . VAL A 1 202 ? 12.001 2.821 -11.133 1.00 88.81 202 VAL A C 1
ATOM 1550 O O . VAL A 1 202 ? 11.313 1.878 -11.524 1.00 88.81 202 VAL A O 1
ATOM 1553 N N . LYS A 1 203 ? 13.327 2.723 -11.022 1.00 86.44 203 LYS A N 1
ATOM 1554 C CA . LYS A 1 203 ? 14.093 1.571 -11.525 1.00 86.44 203 LYS A CA 1
ATOM 1555 C C . LYS A 1 203 ? 14.106 0.369 -10.583 1.00 86.44 203 LYS A C 1
ATOM 1557 O O . LYS A 1 203 ? 14.339 -0.742 -11.040 1.00 86.44 203 LYS A O 1
ATOM 1562 N N . THR A 1 204 ? 13.879 0.573 -9.286 1.00 86.81 204 THR A N 1
ATOM 1563 C CA . THR A 1 204 ? 14.003 -0.490 -8.279 1.00 86.81 204 THR A CA 1
ATOM 1564 C C . THR A 1 204 ? 12.666 -0.784 -7.607 1.00 86.81 204 THR A C 1
ATOM 1566 O O . THR A 1 204 ? 11.931 0.127 -7.228 1.00 86.81 204 THR A O 1
ATOM 1569 N N . VAL A 1 205 ? 12.359 -2.070 -7.416 1.00 88.06 205 VAL A N 1
ATOM 1570 C CA . VAL A 1 205 ? 11.116 -2.524 -6.767 1.00 88.06 205 VAL A CA 1
ATOM 1571 C C . VAL A 1 205 ? 10.952 -1.977 -5.337 1.00 88.06 205 VAL A C 1
ATOM 1573 O O . VAL A 1 205 ? 9.850 -1.531 -5.007 1.00 88.06 205 VAL A O 1
ATOM 1576 N N . PRO A 1 206 ? 12.000 -1.910 -4.485 1.00 89.06 206 PRO A N 1
ATOM 1577 C CA . PRO A 1 206 ? 11.874 -1.294 -3.163 1.00 89.06 206 PRO A CA 1
ATOM 1578 C C . PRO A 1 206 ? 11.435 0.173 -3.214 1.00 89.06 206 PRO A C 1
ATOM 1580 O O . PRO A 1 206 ? 10.528 0.572 -2.487 1.00 89.06 206 PRO A O 1
ATOM 1583 N N . MET A 1 207 ? 12.021 0.964 -4.119 1.00 87.75 207 MET A N 1
ATOM 1584 C CA . MET A 1 207 ? 11.670 2.377 -4.270 1.00 87.75 207 MET A CA 1
ATOM 1585 C C . MET A 1 207 ? 10.252 2.544 -4.822 1.00 87.75 207 MET A C 1
ATOM 1587 O O . MET A 1 207 ? 9.530 3.445 -4.400 1.00 87.75 207 MET A O 1
ATOM 1591 N N . ARG A 1 208 ? 9.814 1.638 -5.709 1.00 91.06 208 ARG A N 1
ATOM 1592 C CA . ARG A 1 208 ? 8.435 1.637 -6.217 1.00 91.06 208 ARG A CA 1
ATOM 1593 C C . ARG A 1 208 ? 7.412 1.473 -5.106 1.00 91.06 208 ARG A C 1
ATOM 1595 O O . ARG A 1 208 ? 6.399 2.169 -5.104 1.00 91.06 208 ARG A O 1
ATOM 1602 N N . ASN A 1 209 ? 7.684 0.583 -4.156 1.00 88.50 209 ASN A N 1
ATOM 1603 C CA . ASN A 1 209 ? 6.808 0.377 -3.007 1.00 88.50 209 ASN A CA 1
ATOM 1604 C C . ASN A 1 209 ? 6.778 1.605 -2.089 1.00 88.50 209 ASN A C 1
ATOM 1606 O O . ASN A 1 209 ? 5.710 1.956 -1.600 1.00 88.50 209 ASN A O 1
ATOM 1610 N N . LEU A 1 210 ? 7.906 2.300 -1.907 1.00 87.88 210 LEU A N 1
ATOM 1611 C CA . LEU A 1 210 ? 7.939 3.551 -1.144 1.00 87.88 210 LEU A CA 1
ATOM 1612 C C . LEU A 1 210 ? 7.083 4.644 -1.804 1.00 87.88 210 LEU A C 1
ATOM 1614 O O . LEU A 1 210 ? 6.264 5.268 -1.133 1.00 87.88 210 LEU A O 1
ATOM 1618 N N . VAL A 1 211 ? 7.222 4.839 -3.121 1.00 89.81 211 VAL A N 1
ATOM 1619 C CA . VAL A 1 211 ? 6.393 5.787 -3.889 1.00 89.81 211 VAL A CA 1
ATOM 1620 C C . VAL A 1 211 ? 4.912 5.417 -3.796 1.00 89.81 211 VAL A C 1
ATOM 1622 O O . VAL A 1 211 ? 4.078 6.286 -3.545 1.00 89.81 211 VAL A O 1
ATOM 1625 N N . GLY A 1 212 ? 4.584 4.129 -3.928 1.00 87.50 212 GLY A N 1
ATOM 1626 C CA . GLY A 1 212 ? 3.220 3.626 -3.753 1.00 87.50 212 GLY A CA 1
ATOM 1627 C C . GLY A 1 212 ? 2.672 3.877 -2.345 1.00 87.50 212 GLY A C 1
ATOM 1628 O O . GLY A 1 212 ? 1.535 4.319 -2.200 1.00 87.50 212 GLY A O 1
ATOM 1629 N N . GLY A 1 213 ? 3.490 3.675 -1.310 1.00 85.75 213 GLY A N 1
ATOM 1630 C CA . GLY A 1 213 ? 3.139 3.976 0.076 1.00 85.75 213 GLY A CA 1
ATOM 1631 C C . GLY A 1 213 ? 2.840 5.459 0.293 1.00 85.75 213 GLY A C 1
ATOM 1632 O O . GLY A 1 213 ? 1.815 5.792 0.882 1.00 85.75 213 GLY A O 1
ATOM 1633 N N . LEU A 1 214 ? 3.684 6.355 -0.232 1.00 87.19 214 LEU A N 1
ATOM 1634 C CA . LEU A 1 214 ? 3.480 7.808 -0.151 1.00 87.19 214 LEU A CA 1
ATOM 1635 C C . LEU A 1 214 ? 2.209 8.250 -0.885 1.00 87.19 214 LEU A C 1
ATOM 1637 O O . LEU A 1 214 ? 1.433 9.046 -0.354 1.00 87.19 214 LEU A O 1
ATOM 1641 N N . ALA A 1 215 ? 1.956 7.695 -2.073 1.00 88.75 215 ALA A N 1
ATOM 1642 C CA . ALA A 1 215 ? 0.703 7.912 -2.788 1.00 88.75 215 ALA A CA 1
ATOM 1643 C C . ALA A 1 215 ? -0.504 7.414 -1.973 1.00 88.75 215 ALA A C 1
ATOM 1645 O O . ALA A 1 215 ? -1.531 8.089 -1.922 1.00 88.75 215 ALA A O 1
ATOM 1646 N N . GLY A 1 216 ? -0.362 6.282 -1.276 1.00 85.19 216 GLY A N 1
ATOM 1647 C CA . GLY A 1 216 ? -1.368 5.744 -0.362 1.00 85.19 216 GLY A CA 1
ATOM 1648 C C . GLY A 1 216 ? -1.680 6.669 0.817 1.00 85.19 216 GLY A C 1
ATOM 1649 O O . GLY A 1 216 ? -2.849 6.832 1.156 1.00 85.19 216 GLY A O 1
ATOM 1650 N N . VAL A 1 217 ? -0.670 7.327 1.397 1.00 82.06 217 VAL A N 1
ATOM 1651 C CA . VAL A 1 217 ? -0.873 8.363 2.429 1.00 82.06 217 VAL A CA 1
ATOM 1652 C C . VAL A 1 217 ? -1.691 9.525 1.877 1.00 82.06 217 VAL A C 1
ATOM 1654 O O . VAL A 1 217 ? -2.695 9.910 2.474 1.00 82.06 217 VAL A O 1
ATOM 1657 N N . GLY A 1 218 ? -1.305 10.051 0.711 1.00 83.25 218 GLY A N 1
ATOM 1658 C CA . GLY A 1 218 ? -2.042 11.133 0.054 1.00 83.25 218 GLY A CA 1
ATOM 1659 C C . GLY A 1 218 ? -3.491 10.749 -0.257 1.00 83.25 218 GLY A C 1
ATOM 1660 O O . GLY A 1 218 ? -4.409 11.524 0.004 1.00 83.25 218 GLY A O 1
ATOM 1661 N N . TRP A 1 219 ? -3.712 9.524 -0.740 1.00 83.69 219 TRP A N 1
ATOM 1662 C CA . TRP A 1 219 ? -5.049 8.983 -0.983 1.00 83.69 219 TRP A CA 1
ATOM 1663 C C . TRP A 1 219 ? -5.876 8.859 0.299 1.00 83.69 219 TRP A C 1
ATOM 1665 O O . TRP A 1 219 ? -7.046 9.235 0.313 1.00 83.69 219 TRP A O 1
ATOM 1675 N N . GLY A 1 220 ? -5.272 8.370 1.385 1.00 74.88 220 GLY A N 1
ATOM 1676 C CA . GLY A 1 220 ? -5.927 8.261 2.687 1.00 74.88 220 GLY A CA 1
ATOM 1677 C C . GLY A 1 220 ? -6.400 9.616 3.212 1.00 74.88 220 GLY A C 1
ATOM 1678 O O . GLY A 1 220 ? -7.531 9.721 3.679 1.00 74.88 220 GLY A O 1
ATOM 1679 N N . ILE A 1 221 ? -5.578 10.659 3.063 1.00 73.44 221 ILE A N 1
ATOM 1680 C CA . ILE A 1 221 ? -5.938 12.037 3.432 1.00 73.44 221 ILE A CA 1
ATOM 1681 C C . ILE A 1 221 ? -7.065 12.577 2.543 1.00 73.44 221 ILE A C 1
ATOM 1683 O O . ILE A 1 221 ? -7.958 13.243 3.049 1.00 73.44 221 ILE A O 1
ATOM 1687 N N . TYR A 1 222 ? -7.044 12.293 1.237 1.00 76.38 222 TYR A N 1
ATOM 1688 C CA . TYR A 1 222 ? -8.104 12.714 0.310 1.00 76.38 222 TYR A CA 1
ATOM 1689 C C . TYR A 1 222 ? -9.465 12.070 0.625 1.00 76.38 222 TYR A C 1
ATOM 1691 O O . TYR A 1 222 ? -10.502 12.700 0.438 1.00 76.38 222 TYR A O 1
ATOM 1699 N N . MET A 1 223 ? -9.457 10.816 1.085 1.00 71.06 223 MET A N 1
ATOM 1700 C CA . MET A 1 223 ? -10.664 10.053 1.423 1.00 71.06 223 MET A CA 1
ATOM 1701 C C . MET A 1 223 ? -11.185 10.306 2.849 1.00 71.06 223 MET A C 1
ATOM 1703 O O . MET A 1 223 ? -12.279 9.834 3.162 1.00 71.06 223 MET A O 1
ATOM 1707 N N . SER A 1 224 ? -10.403 10.981 3.703 1.00 61.00 224 SER A N 1
ATOM 1708 C CA . SER A 1 224 ? -10.767 11.362 5.081 1.00 61.00 224 SER A CA 1
ATOM 1709 C C . SER A 1 224 ? -11.395 12.749 5.114 1.00 61.00 224 SER A C 1
ATOM 1711 O O . SER A 1 224 ? -12.322 12.964 5.917 1.00 61.00 224 SER A O 1
#

Sequence (224 aa):
MSLPPIVSVTLQGVVLSATSNLLAQALTSFRDDKPFVVDWVPVVQFIIWTIVNTPPNYLWQDFLESTFPAYHAAPTTAAVEKAARSDDAALDQAAARSALVEPKLNIRNTLTKTLLDQTAGAAVNTFLFALFMNGLKAAMRRPAGLDSPAQSAAFLASGAAIDYARVDWRAVLAQVRREFVPIITAGWRLWPAVSLVNFAFVKTVPMRNLVGGLAGVGWGIYMS